Protein AF-0000000068855339 (afdb_homodimer)

pLDDT: mean 88.51, std 11.75, range [32.91, 98.56]

Solvent-accessible surface area (backbone atoms only — not comparable to full-atom values): 13284 Å² total; per-residue (Å²): 130,86,76,78,73,73,73,58,41,58,27,78,77,49,41,65,59,52,51,52,48,48,57,66,69,52,49,73,82,46,68,69,52,94,70,49,60,59,59,44,47,54,46,48,51,54,49,51,52,54,50,51,52,50,34,54,57,39,42,76,73,72,40,83,54,62,46,56,41,40,37,37,32,39,27,52,36,85,72,82,67,83,54,69,50,74,51,70,52,60,95,57,88,27,39,31,54,32,78,48,78,48,74,45,79,32,26,34,35,44,37,35,40,33,34,38,63,118,130,86,76,78,71,71,72,57,42,56,28,79,76,50,42,65,59,52,51,51,47,48,58,66,70,51,49,73,82,46,67,70,51,94,68,50,60,59,57,42,47,53,45,46,52,54,50,50,52,54,50,51,52,49,33,55,56,39,42,76,72,72,41,82,53,63,48,56,39,39,36,36,32,40,29,50,37,84,72,83,70,86,54,65,50,74,51,69,53,60,96,56,87,27,38,31,50,32,77,49,79,46,73,45,77,31,26,32,35,42,37,37,39,35,33,38,62,118

Foldseek 3Di:
DPCLPAAADDQVVCQVVLVVLLPVLQDLPDADDPVCVVSQVSSVVSSVVVLVVVQVVVVVVVHAHWDKDKDKDKDFDPPPDDDDDDDDDDPDPRKDKYWDWDDHNTMIMIMMMITHGD/DPCLPAAADDQVVCQVVLVVLLPVLQDLPDADDPVVVVSQVSSVVSSVVVLVVVQVVVVVVVHAHWDKDKDKDKDFDPPPDDDDDDDDDDPDPRKDKYWDWDDHNTMIMIMMMITHGD

Sequence (236 aa):
MDDDEGVAFEGETIKPLVERIVQKEIAPDYLWNAKSSDLQSVVIENILKELAAENENAAREGKRPFKFVVLCELQQNVGAGLANACTCHWDSSTDGHCVFKYETEHVQALVTVYGVQNMDDDEGVAFEGETIKPLVERIVQKEIAPDYLWNAKSSDLQSVVIENILKELAAENENAAREGKRPFKFVVLCELQQNVGAGLANACTCHWDSSTDGHCVFKYETEHVQALVTVYGVQN

Radius of gyration: 18.37 Å; Cα contacts (8 Å, |Δi|>4): 420; chains: 2; bounding box: 40×58×45 Å

InterPro domains:
  IPR005334 Dynein light chain Tctex-1-like [PF03645] (14-114)
  IPR005334 Dynein light chain Tctex-1-like [PTHR21255] (8-116)
  IPR038586 Tctex-1-like superfamily [G3DSA:3.30.1140.40] (11-117)

Structure (mmCIF, N/CA/C/O backbone):
data_AF-0000000068855339-model_v1
#
loop_
_entity.id
_entity.type
_entity.pdbx_description
1 polymer 'Dynein light chain'
#
loop_
_atom_site.group_PDB
_atom_site.id
_atom_site.type_symbol
_atom_site.label_atom_id
_atom_site.label_alt_id
_atom_site.label_comp_id
_atom_site.label_asym_id
_atom_site.label_entity_id
_atom_site.label_seq_id
_atom_site.pdbx_PDB_ins_code
_atom_site.Cartn_x
_atom_site.Cartn_y
_atom_site.Cartn_z
_atom_site.occupancy
_atom_site.B_iso_or_equiv
_atom_site.auth_seq_id
_atom_site.auth_comp_id
_atom_site.auth_asym_id
_atom_site.auth_atom_id
_atom_site.pdbx_PDB_model_num
ATOM 1 N N . MET A 1 1 ? -3.344 25.844 26.656 1 32.91 1 MET A N 1
ATOM 2 C CA . MET A 1 1 ? -2.609 25.078 25.656 1 32.91 1 MET A CA 1
ATOM 3 C C . MET A 1 1 ? -3.514 24.047 25 1 32.91 1 MET A C 1
ATOM 5 O O . MET A 1 1 ? -3.891 23.047 25.625 1 32.91 1 MET A O 1
ATOM 9 N N . ASP A 1 2 ? -4.699 24.312 24.484 1 41.09 2 ASP A N 1
ATOM 10 C CA . ASP A 1 2 ? -5.898 23.594 24.078 1 41.09 2 ASP A CA 1
ATOM 11 C C . ASP A 1 2 ? -5.543 22.375 23.219 1 41.09 2 ASP A C 1
ATOM 13 O O . ASP A 1 2 ? -5.016 22.531 22.109 1 41.09 2 ASP A O 1
ATOM 17 N N . ASP A 1 3 ? -4.879 21.312 23.688 1 45.66 3 ASP A N 1
ATOM 18 C CA . ASP A 1 3 ? -4.301 20.062 23.219 1 45.66 3 ASP A CA 1
ATOM 19 C C . ASP A 1 3 ? -5.223 19.375 22.203 1 45.66 3 ASP A C 1
ATOM 21 O O . ASP A 1 3 ? -6.191 18.719 22.594 1 45.66 3 ASP A O 1
ATOM 25 N N . ASP A 1 4 ? -5.762 19.953 21.203 1 52.34 4 ASP A N 1
ATOM 26 C CA . ASP A 1 4 ? -6.617 19.438 20.141 1 52.34 4 ASP A CA 1
ATOM 27 C C . ASP A 1 4 ? -6.152 18.047 19.672 1 52.34 4 ASP A C 1
ATOM 29 O O . ASP A 1 4 ? -5.238 17.938 18.859 1 52.34 4 ASP A O 1
ATOM 33 N N . GLU A 1 5 ? -6.121 17.078 20.516 1 59.94 5 GLU A N 1
ATOM 34 C CA . GLU A 1 5 ? -5.734 15.68 20.312 1 59.94 5 GLU A CA 1
ATOM 35 C C . GLU A 1 5 ? -6.414 15.102 19.078 1 59.94 5 GLU A C 1
ATOM 37 O O . GLU A 1 5 ? -7.637 15.188 18.938 1 59.94 5 GLU A O 1
ATOM 42 N N . GLY A 1 6 ? -5.848 15.117 17.828 1 73.44 6 GLY A N 1
ATOM 43 C CA . GLY A 1 6 ? -6.422 14.547 16.625 1 73.44 6 GLY A CA 1
ATOM 44 C C . GLY A 1 6 ? -7.113 13.219 16.859 1 73.44 6 GLY A C 1
ATOM 45 O O . GLY A 1 6 ? -6.863 12.555 17.875 1 73.44 6 GLY A O 1
ATOM 46 N N . VAL A 1 7 ? -8.336 13.023 16.266 1 85 7 VAL A N 1
ATOM 47 C CA . VAL A 1 7 ? -9.07 11.758 16.297 1 85 7 VAL A CA 1
ATOM 48 C C . VAL A 1 7 ? -8.344 10.719 15.453 1 85 7 VAL A C 1
ATOM 50 O O . VAL A 1 7 ? -7.859 11.023 14.367 1 85 7 VAL A O 1
ATOM 53 N N . ALA A 1 8 ? -8.273 9.57 16.062 1 89.88 8 ALA A N 1
ATOM 54 C CA . ALA A 1 8 ? -7.598 8.477 15.367 1 89.88 8 ALA A CA 1
ATOM 55 C C . ALA A 1 8 ? -8.406 8.016 14.164 1 89.88 8 ALA A C 1
ATOM 57 O O . ALA A 1 8 ? -9.633 7.914 14.227 1 89.88 8 ALA A O 1
ATOM 58 N N . PHE A 1 9 ? -7.77 7.797 13.07 1 93.12 9 PHE A N 1
ATOM 59 C CA . PHE A 1 9 ? -8.398 7.156 11.914 1 93.12 9 PHE A CA 1
ATOM 60 C C . PHE A 1 9 ? -8.711 5.695 12.219 1 93.12 9 PHE A C 1
ATOM 62 O O . PHE A 1 9 ? -7.812 4.91 12.531 1 93.12 9 PHE A O 1
ATOM 69 N N . GLU A 1 10 ? -9.992 5.289 12.133 1 92.75 10 GLU A N 1
ATOM 70 C CA . GLU A 1 10 ? -10.43 3.918 12.383 1 92.75 10 GLU A CA 1
ATOM 71 C C . GLU A 1 10 ? -10.75 3.197 11.078 1 92.75 10 GLU A C 1
ATOM 73 O O . GLU A 1 10 ? -11.844 3.357 10.523 1 92.75 10 GLU A O 1
ATOM 78 N N . GLY A 1 11 ? -9.852 2.309 10.711 1 93.69 11 GLY A N 1
ATOM 79 C CA . GLY A 1 11 ? -9.992 1.581 9.461 1 93.69 11 GLY A CA 1
ATOM 80 C C . GLY A 1 11 ? -11.273 0.773 9.383 1 93.69 11 GLY A C 1
ATOM 81 O O . GLY A 1 11 ? -11.883 0.664 8.32 1 93.69 11 GLY A O 1
ATOM 82 N N . GLU A 1 12 ? -11.68 0.263 10.492 1 94.38 12 GLU A N 1
ATOM 83 C CA . GLU A 1 12 ? -12.875 -0.574 10.539 1 94.38 12 GLU A CA 1
ATOM 84 C C . GLU A 1 12 ? -14.117 0.219 10.148 1 94.38 12 GLU A C 1
ATOM 86 O O . GLU A 1 12 ? -15.078 -0.345 9.617 1 94.38 12 GLU A O 1
ATOM 91 N N . THR A 1 13 ? -14.086 1.521 10.328 1 94.38 13 THR A N 1
ATOM 92 C CA . THR A 1 13 ? -15.242 2.369 10.055 1 94.38 13 THR A CA 1
ATOM 93 C C . THR A 1 13 ? -15.438 2.551 8.555 1 94.38 13 THR A C 1
ATOM 95 O O . THR A 1 13 ? -16.562 2.709 8.086 1 94.38 13 THR A O 1
ATOM 98 N N . ILE A 1 14 ? -14.312 2.461 7.777 1 96.38 14 ILE A N 1
ATOM 99 C CA . ILE A 1 14 ? -14.477 2.734 6.352 1 96.38 14 ILE A CA 1
ATOM 100 C C . ILE A 1 14 ? -14.445 1.423 5.57 1 96.38 14 ILE A C 1
ATOM 102 O O . ILE A 1 14 ? -14.703 1.408 4.363 1 96.38 14 ILE A O 1
ATOM 106 N N . LYS A 1 15 ? -14.156 0.33 6.199 1 97.25 15 LYS A N 1
ATOM 107 C CA . LYS A 1 15 ? -13.992 -0.957 5.527 1 97.25 15 LYS A CA 1
ATOM 108 C C . LYS A 1 15 ? -15.25 -1.328 4.742 1 97.25 15 LYS A C 1
ATOM 110 O O . LYS A 1 15 ? -15.164 -1.744 3.586 1 97.25 15 LYS A O 1
ATOM 115 N N . PRO A 1 16 ? -16.484 -1.173 5.324 1 98.12 16 PRO A N 1
ATOM 116 C CA . PRO A 1 16 ? -17.672 -1.521 4.551 1 98.12 16 PRO A CA 1
ATOM 117 C C . PRO A 1 16 ? -17.797 -0.726 3.25 1 98.12 16 PRO A C 1
ATOM 119 O O . PRO A 1 16 ? -18.25 -1.256 2.238 1 98.12 16 PRO A O 1
ATOM 122 N N . LEU A 1 17 ? -17.391 0.494 3.303 1 98 17 LEU A N 1
ATOM 123 C CA . LEU A 1 17 ? -17.406 1.345 2.117 1 98 17 LEU A CA 1
ATOM 124 C C . LEU A 1 17 ? -16.438 0.809 1.059 1 98 17 LEU A C 1
ATOM 126 O O . LEU A 1 17 ? -16.797 0.735 -0.122 1 98 17 LEU A O 1
ATOM 130 N N . VAL A 1 18 ? -15.211 0.426 1.465 1 98.25 18 VAL A N 1
ATOM 131 C CA . VAL A 1 18 ? -14.195 -0.084 0.557 1 98.25 18 VAL A CA 1
ATOM 132 C C . VAL A 1 18 ? -14.664 -1.396 -0.067 1 98.25 18 VAL A C 1
ATOM 134 O O . VAL A 1 18 ? -14.586 -1.573 -1.285 1 98.25 18 VAL A O 1
ATOM 137 N N . GLU A 1 19 ? -15.266 -2.254 0.774 1 98.31 19 GLU A N 1
ATOM 138 C CA . GLU A 1 19 ? -15.781 -3.541 0.316 1 98.31 19 GLU A CA 1
ATOM 139 C C . GLU A 1 19 ? -16.859 -3.355 -0.746 1 98.31 19 GLU A C 1
ATOM 141 O O . GLU A 1 19 ? -16.828 -4.008 -1.791 1 98.31 19 GLU A O 1
ATOM 146 N N . ARG A 1 20 ? -17.75 -2.498 -0.42 1 98.56 20 ARG A N 1
ATOM 147 C CA . ARG A 1 20 ? -18.859 -2.244 -1.322 1 98.56 20 ARG A CA 1
ATOM 148 C C . ARG A 1 20 ? -18.375 -1.744 -2.676 1 98.56 20 ARG A C 1
ATOM 150 O O . ARG A 1 20 ? -18.797 -2.244 -3.721 1 98.56 20 ARG A O 1
ATOM 157 N N . ILE A 1 21 ? -17.484 -0.792 -2.695 1 98.56 21 ILE A N 1
ATOM 158 C CA . ILE A 1 21 ? -17.016 -0.188 -3.934 1 98.56 21 ILE A CA 1
ATOM 159 C C . ILE A 1 21 ? -16.219 -1.215 -4.734 1 98.56 21 ILE A C 1
ATOM 161 O O . ILE A 1 21 ? -16.391 -1.343 -5.949 1 98.56 21 ILE A O 1
ATOM 165 N N . VAL A 1 22 ? -15.289 -1.992 -4.109 1 98.12 22 VAL A N 1
ATOM 166 C CA . VAL A 1 22 ? -14.453 -2.975 -4.789 1 98.12 22 VAL A CA 1
ATOM 167 C C . VAL A 1 22 ? -15.328 -4.051 -5.426 1 98.12 22 VAL A C 1
ATOM 169 O O . VAL A 1 22 ? -15.156 -4.387 -6.598 1 98.12 22 VAL A O 1
ATOM 172 N N . GLN A 1 23 ? -16.328 -4.512 -4.668 1 98.12 23 GLN A N 1
ATOM 173 C CA . GLN A 1 23 ? -17.203 -5.578 -5.152 1 98.12 23 GLN A CA 1
ATOM 174 C C . GLN A 1 23 ? -18.125 -5.078 -6.258 1 98.12 23 GLN A C 1
ATOM 176 O O . GLN A 1 23 ? -18.484 -5.836 -7.16 1 98.12 23 GLN A O 1
ATOM 181 N N . LYS A 1 24 ? -18.484 -3.84 -6.164 1 98.31 24 LYS A N 1
ATOM 182 C CA . LYS A 1 24 ? -19.312 -3.238 -7.215 1 98.31 24 LYS A CA 1
ATOM 183 C C . LYS A 1 24 ? -18.516 -3.062 -8.5 1 98.31 24 LYS A C 1
ATOM 185 O O . LYS A 1 24 ? -19 -3.363 -9.594 1 98.31 24 LYS A O 1
ATOM 190 N N . GLU A 1 25 ? -17.234 -2.541 -8.406 1 97.38 25 GLU A N 1
ATOM 191 C CA . GLU A 1 25 ? -16.469 -2.131 -9.586 1 97.38 25 GLU A CA 1
ATOM 192 C C . GLU A 1 25 ? -15.781 -3.324 -10.234 1 97.38 25 GLU A C 1
ATOM 194 O O . GLU A 1 25 ? -15.555 -3.334 -11.445 1 97.38 25 GLU A O 1
ATOM 199 N N . ILE A 1 26 ? -15.398 -4.324 -9.422 1 96.5 26 ILE A N 1
ATOM 200 C CA . ILE A 1 26 ? -14.727 -5.5 -9.969 1 96.5 26 ILE A CA 1
ATOM 201 C C . ILE A 1 26 ? -15.727 -6.645 -10.117 1 96.5 26 ILE A C 1
ATOM 203 O O . ILE A 1 26 ? -15.953 -7.402 -9.164 1 96.5 26 ILE A O 1
ATOM 207 N N . ALA A 1 27 ? -16.203 -6.766 -11.289 1 95.62 27 ALA A N 1
ATOM 208 C CA . ALA A 1 27 ? -17.203 -7.789 -11.562 1 95.62 27 ALA A CA 1
ATOM 209 C C . ALA A 1 27 ? -16.641 -9.188 -11.344 1 95.62 27 ALA A C 1
ATOM 211 O O . ALA A 1 27 ? -15.469 -9.445 -11.641 1 95.62 27 ALA A O 1
ATOM 212 N N . PRO A 1 28 ? -17.453 -10.133 -10.883 1 95.19 28 PRO A N 1
ATOM 213 C CA . PRO A 1 28 ? -17 -11.508 -10.641 1 95.19 28 PRO A CA 1
ATOM 214 C C . PRO A 1 28 ? -16.391 -12.148 -11.883 1 95.19 28 PRO A C 1
ATOM 216 O O . PRO A 1 28 ? -15.523 -13.023 -11.766 1 95.19 28 PRO A O 1
ATOM 219 N N . ASP A 1 29 ? -16.812 -11.711 -13.039 1 94.94 29 ASP A N 1
ATOM 220 C CA . ASP A 1 29 ? -16.328 -12.336 -14.266 1 94.94 29 ASP A CA 1
ATOM 221 C C . ASP A 1 29 ? -15.242 -11.477 -14.922 1 94.94 29 ASP A C 1
ATOM 223 O O . ASP A 1 29 ? -14.852 -11.734 -16.062 1 94.94 29 ASP A O 1
ATOM 227 N N . TYR A 1 30 ? -14.727 -10.477 -14.195 1 94.06 30 TYR A N 1
ATOM 228 C CA . TYR A 1 30 ? -13.648 -9.648 -14.727 1 94.06 30 TYR A CA 1
ATOM 229 C C . TYR A 1 30 ? -12.398 -10.484 -14.984 1 94.06 30 TYR A C 1
ATOM 231 O O . TYR A 1 30 ? -11.938 -11.203 -14.094 1 94.06 30 TYR A O 1
ATOM 239 N N . LEU A 1 31 ? -11.859 -10.336 -16.266 1 90.12 31 LEU A N 1
ATOM 240 C CA . LEU A 1 31 ? -10.625 -11.023 -16.625 1 90.12 31 LEU A CA 1
ATOM 241 C C . LEU A 1 31 ? -9.438 -10.062 -16.625 1 90.12 31 LEU A C 1
ATOM 243 O O . LEU A 1 31 ? -9.531 -8.953 -17.141 1 90.12 31 LEU A O 1
ATOM 247 N N . TRP A 1 32 ? -8.414 -10.586 -15.969 1 86.38 32 TRP A N 1
ATOM 248 C CA . TRP A 1 32 ? -7.191 -9.789 -15.938 1 86.38 32 TRP A CA 1
ATOM 249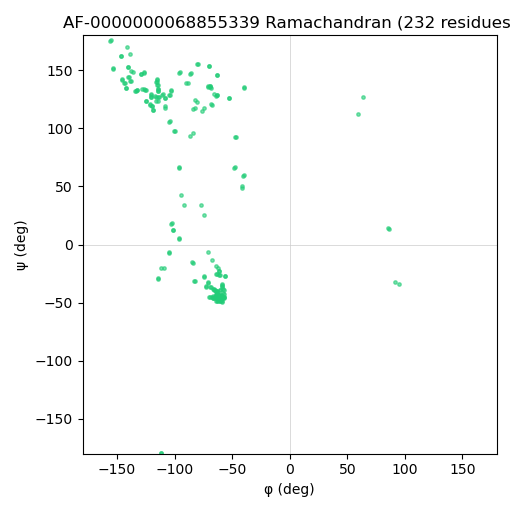 C C . TRP A 1 32 ? -6.77 -9.383 -17.344 1 86.38 32 TRP A C 1
ATOM 251 O O . TRP A 1 32 ? -6.746 -10.211 -18.25 1 86.38 32 TRP A O 1
ATOM 261 N N . ASN A 1 33 ? -6.602 -8.211 -17.5 1 84.12 33 ASN A N 1
ATOM 262 C CA . ASN A 1 33 ? -6.059 -7.727 -18.766 1 84.12 33 ASN A CA 1
ATOM 263 C C . ASN A 1 33 ? -5.043 -6.613 -18.547 1 84.12 33 ASN A C 1
ATOM 265 O O . ASN A 1 33 ? -4.895 -6.109 -17.438 1 84.12 33 ASN A O 1
ATOM 269 N N . ALA A 1 34 ? -4.273 -6.332 -19.562 1 71.88 34 ALA A N 1
ATOM 270 C CA . ALA A 1 34 ? -3.168 -5.387 -19.453 1 71.88 34 ALA A CA 1
ATOM 271 C C . ALA A 1 34 ? -3.672 -3.986 -19.109 1 71.88 34 ALA A C 1
ATOM 273 O O . ALA A 1 34 ? -2.902 -3.139 -18.656 1 71.88 34 ALA A O 1
ATOM 274 N N . LYS A 1 35 ? -4.945 -3.738 -19.375 1 73.31 35 LYS A N 1
ATOM 275 C CA . LYS A 1 35 ? -5.488 -2.404 -19.125 1 73.31 35 LYS A CA 1
ATOM 276 C C . LYS A 1 35 ? -6.137 -2.32 -17.75 1 73.31 35 LYS A C 1
ATOM 278 O O . LYS A 1 35 ? -7.23 -1.767 -17.594 1 73.31 35 LYS A O 1
ATOM 283 N N . SER A 1 36 ? -5.547 -2.875 -16.703 1 86.25 36 SER A N 1
ATOM 284 C CA . SER A 1 36 ? -6.051 -2.932 -15.336 1 86.25 36 SER A CA 1
ATOM 285 C C . SER A 1 36 ? -6.008 -1.558 -14.68 1 86.25 36 SER A C 1
ATOM 287 O O . SER A 1 36 ? -6.734 -1.305 -13.711 1 86.25 36 SER A O 1
ATOM 289 N N . SER A 1 37 ? -5.441 -0.689 -15.375 1 89.06 37 SER A N 1
ATOM 290 C CA . SER A 1 37 ? -5.254 0.641 -14.805 1 89.06 37 SER A CA 1
ATOM 291 C C . SER A 1 37 ? -6.57 1.405 -14.742 1 89.06 37 SER A C 1
ATOM 293 O O . SER A 1 37 ? -6.828 2.131 -13.773 1 89.06 37 SER A O 1
ATOM 295 N N . ASP A 1 38 ? -7.438 1.24 -15.703 1 91.56 38 ASP A N 1
ATOM 296 C CA . ASP A 1 38 ? -8.727 1.925 -15.695 1 91.56 38 ASP A CA 1
ATOM 297 C C . ASP A 1 38 ? -9.586 1.475 -14.508 1 91.56 38 ASP A C 1
ATOM 299 O O . ASP A 1 38 ? -10.164 2.303 -13.812 1 91.56 38 ASP A O 1
ATOM 303 N N . LEU A 1 39 ? -9.633 0.193 -14.406 1 94.69 39 LEU A N 1
ATOM 304 C CA . LEU A 1 39 ? -10.414 -0.371 -13.312 1 94.69 39 LEU A CA 1
ATOM 305 C C . LEU A 1 39 ? -9.867 0.083 -11.961 1 94.69 39 LEU A C 1
ATOM 307 O O . LEU A 1 39 ? -10.625 0.444 -11.062 1 94.69 39 LEU A O 1
ATOM 311 N N . GLN A 1 40 ? -8.555 0.058 -11.797 1 95.25 40 GLN A N 1
ATOM 312 C CA . GLN A 1 40 ? -7.938 0.546 -10.57 1 95.25 40 GLN A CA 1
ATOM 313 C C . GLN A 1 40 ? -8.312 2 -10.305 1 95.25 40 GLN A C 1
ATOM 315 O O . GLN A 1 40 ? -8.641 2.365 -9.172 1 95.25 40 GLN A O 1
ATOM 320 N N . SER A 1 41 ? -8.305 2.779 -11.398 1 94.44 41 SER A N 1
ATOM 321 C CA . SER A 1 41 ? -8.641 4.195 -11.281 1 94.44 41 SER A CA 1
ATOM 322 C C . SER A 1 41 ? -10.078 4.383 -10.82 1 94.44 41 SER A C 1
ATOM 324 O O . SER A 1 41 ? -10.359 5.215 -9.961 1 94.44 41 SER A O 1
ATOM 326 N N . VAL A 1 42 ? -10.961 3.645 -11.375 1 95.62 42 VAL A N 1
ATOM 327 C CA . VAL A 1 42 ? -12.367 3.74 -11.016 1 95.62 42 VAL A CA 1
ATOM 328 C C . VAL A 1 42 ? -12.555 3.373 -9.547 1 95.62 42 VAL A C 1
ATOM 330 O O . VAL A 1 42 ? -13.266 4.07 -8.812 1 95.62 42 VAL A O 1
ATOM 333 N N . VAL A 1 43 ? -11.883 2.328 -9.086 1 97.12 43 VAL A N 1
ATOM 334 C CA . VAL A 1 43 ? -11.961 1.885 -7.703 1 97.12 43 VAL A CA 1
ATOM 335 C C . VAL A 1 43 ? -11.43 2.98 -6.777 1 97.12 43 VAL A C 1
ATOM 337 O O . VAL A 1 43 ? -12.109 3.379 -5.824 1 97.12 43 VAL A O 1
ATOM 340 N N . ILE A 1 44 ? -10.32 3.49 -7.102 1 97.19 44 ILE A N 1
ATOM 341 C CA . ILE A 1 44 ? -9.648 4.484 -6.27 1 97.19 44 ILE A CA 1
ATOM 342 C C . ILE A 1 44 ? -10.477 5.766 -6.23 1 97.19 44 ILE A C 1
ATOM 344 O O . ILE A 1 44 ? -10.719 6.324 -5.156 1 97.19 44 ILE A O 1
ATOM 348 N N . GLU A 1 45 ? -10.953 6.234 -7.367 1 96.38 45 GLU A N 1
ATOM 349 C CA . GLU A 1 45 ? -11.719 7.477 -7.461 1 96.38 45 GLU A CA 1
ATOM 350 C C . GLU A 1 45 ? -13.008 7.391 -6.648 1 96.38 45 GLU A C 1
ATOM 352 O O . GLU A 1 45 ? -13.359 8.336 -5.938 1 96.38 45 GLU A O 1
ATOM 357 N N . ASN A 1 46 ? -13.695 6.34 -6.746 1 97.94 46 ASN A N 1
ATOM 358 C CA . ASN A 1 46 ? -14.945 6.176 -6.012 1 97.94 46 ASN A CA 1
ATOM 359 C C . ASN A 1 46 ? -14.703 6.105 -4.508 1 97.94 46 ASN A C 1
ATOM 361 O O . ASN A 1 46 ? -15.5 6.629 -3.723 1 97.94 46 ASN A O 1
ATOM 365 N N . ILE A 1 47 ? -13.617 5.441 -4.09 1 97.62 47 ILE A N 1
ATOM 366 C CA . ILE A 1 47 ? -13.281 5.391 -2.672 1 97.62 47 ILE A CA 1
ATOM 367 C C . ILE A 1 47 ? -12.93 6.789 -2.176 1 97.62 47 ILE A C 1
ATOM 369 O O . ILE A 1 47 ? -13.422 7.234 -1.138 1 97.62 47 ILE A O 1
ATOM 373 N N . LEU A 1 48 ? -12.133 7.496 -2.941 1 96.25 48 LEU A N 1
ATOM 374 C CA . LEU A 1 48 ? -11.719 8.844 -2.555 1 96.25 48 LEU A CA 1
ATOM 375 C C . LEU A 1 48 ? -12.922 9.773 -2.471 1 96.25 48 LEU A C 1
ATOM 377 O O . LEU A 1 48 ? -12.992 10.625 -1.581 1 96.25 48 LEU A O 1
ATOM 381 N N . LYS A 1 49 ? -13.844 9.633 -3.424 1 96.94 49 LYS A N 1
ATOM 382 C CA . LYS A 1 49 ? -15.062 10.445 -3.424 1 96.94 49 LYS A CA 1
ATOM 383 C C . LYS A 1 49 ? -15.859 10.242 -2.137 1 96.94 49 LYS A C 1
ATOM 385 O O . LYS A 1 49 ? -16.281 11.211 -1.502 1 96.94 49 LYS A O 1
ATOM 390 N N . GLU A 1 50 ? -16.062 9.023 -1.771 1 97.25 50 GLU A N 1
ATOM 391 C CA . GLU A 1 50 ? -16.812 8.719 -0.556 1 97.25 50 GLU A CA 1
ATOM 392 C C . GLU A 1 50 ? -16.062 9.211 0.685 1 97.25 50 GLU A C 1
ATOM 394 O O . GLU A 1 50 ? -16.688 9.711 1.626 1 97.25 50 GLU A O 1
ATOM 399 N N . LEU A 1 51 ? -14.758 9.062 0.697 1 95.69 51 LEU A N 1
ATOM 400 C CA . LEU A 1 51 ? -13.961 9.5 1.84 1 95.69 51 LEU A CA 1
ATOM 401 C C . LEU A 1 51 ? -13.961 11.023 1.948 1 95.69 51 LEU A C 1
ATOM 403 O O . LEU A 1 51 ? -13.961 11.57 3.053 1 95.69 51 LEU A O 1
ATOM 407 N N . ALA A 1 52 ? -13.938 11.703 0.823 1 94.62 52 ALA A N 1
ATOM 408 C CA . ALA A 1 52 ? -14.062 13.156 0.818 1 94.62 52 ALA A CA 1
ATOM 409 C C . ALA A 1 52 ? -15.383 13.594 1.444 1 94.62 52 ALA A C 1
ATOM 411 O O . ALA A 1 52 ? -15.422 14.562 2.207 1 94.62 52 ALA A O 1
ATOM 412 N N . ALA A 1 53 ? -16.453 12.891 1.089 1 96.19 53 ALA A N 1
ATOM 413 C CA . ALA A 1 53 ? -17.75 13.164 1.678 1 96.19 53 ALA A CA 1
ATOM 414 C C . ALA A 1 53 ? -17.734 12.961 3.189 1 96.19 53 ALA A C 1
ATOM 416 O O . ALA A 1 53 ? -18.312 13.75 3.938 1 96.19 53 ALA A O 1
ATOM 417 N N . GLU A 1 54 ? -17.031 11.93 3.625 1 93.5 54 GLU A N 1
ATOM 418 C CA . GLU A 1 54 ? -16.875 11.688 5.055 1 93.5 54 GLU A CA 1
ATOM 419 C C . GLU A 1 54 ? -16.125 12.828 5.734 1 93.5 54 GLU A C 1
ATOM 421 O O . GLU A 1 54 ? -16.484 13.242 6.836 1 93.5 54 GLU A O 1
ATOM 426 N N . ASN A 1 55 ? -15.07 13.297 5.117 1 93.69 55 ASN A N 1
ATOM 427 C CA . ASN A 1 55 ? -14.328 14.453 5.625 1 93.69 55 ASN A CA 1
ATOM 428 C C . ASN A 1 55 ? -15.234 15.68 5.762 1 93.69 55 ASN A C 1
ATOM 430 O O . ASN A 1 55 ? -15.141 16.406 6.75 1 93.69 55 ASN A O 1
ATOM 434 N N . GLU A 1 56 ? -16.016 15.922 4.734 1 94.88 56 GLU A N 1
ATOM 435 C CA . GLU A 1 56 ? -16.922 17.062 4.75 1 94.88 56 GLU A CA 1
ATOM 436 C C . GLU A 1 56 ? -17.906 16.969 5.922 1 94.88 56 GLU A C 1
ATOM 438 O O . GLU A 1 56 ? -18.141 17.953 6.613 1 94.88 56 GLU A O 1
ATOM 443 N N . ASN A 1 57 ? -18.422 15.797 6.102 1 94.19 57 ASN A N 1
ATOM 444 C CA . ASN A 1 57 ? -19.344 15.57 7.215 1 94.19 57 ASN A CA 1
ATOM 445 C C . ASN A 1 57 ? -18.641 15.766 8.555 1 94.19 57 ASN A C 1
ATOM 447 O O . ASN A 1 57 ? -19.203 16.406 9.461 1 94.19 57 ASN A O 1
ATOM 451 N N . ALA A 1 58 ? -17.438 15.242 8.664 1 90.56 58 ALA A N 1
ATOM 452 C CA . ALA A 1 58 ? -16.672 15.383 9.891 1 90.56 58 ALA A CA 1
ATOM 453 C C . ALA A 1 58 ? -16.328 16.844 10.164 1 90.56 58 ALA A C 1
ATOM 455 O O . ALA A 1 58 ? -16.328 17.281 11.312 1 90.56 58 ALA A O 1
ATOM 456 N N . ALA A 1 59 ? -15.984 17.578 9.156 1 89.56 59 ALA A N 1
ATOM 457 C CA . ALA A 1 59 ? -15.664 19 9.273 1 89.56 59 ALA A CA 1
ATOM 458 C C . ALA A 1 59 ? -16.828 19.781 9.867 1 89.56 59 ALA A C 1
ATOM 460 O O . ALA A 1 59 ? -16.641 20.703 10.664 1 89.56 59 ALA A O 1
ATOM 461 N N . ARG A 1 60 ? -18.031 19.453 9.523 1 93.25 60 ARG A N 1
ATOM 462 C CA . ARG A 1 60 ? -19.25 20.094 10.031 1 93.25 60 ARG A CA 1
ATOM 463 C C . ARG A 1 60 ? -19.359 19.922 11.539 1 93.25 60 ARG A C 1
ATOM 465 O O . ARG A 1 60 ? -19.969 20.734 12.227 1 93.25 60 ARG A O 1
ATOM 472 N N . GLU A 1 61 ? -18.75 18.875 12.016 1 91.81 61 GLU A N 1
ATOM 473 C CA . GLU A 1 61 ? -18.766 18.562 13.445 1 91.81 61 GLU A CA 1
ATOM 474 C C . GLU A 1 61 ? -17.5 19.094 14.125 1 91.81 61 GLU A C 1
ATOM 476 O O . GLU A 1 61 ? -17.219 18.766 15.273 1 91.81 61 GLU A O 1
ATOM 481 N N . GLY A 1 62 ? -16.625 19.812 13.453 1 89.94 62 GLY A N 1
ATOM 482 C CA . GLY A 1 62 ? -15.438 20.453 13.992 1 89.94 62 GLY A CA 1
ATOM 483 C C . GLY A 1 62 ? -14.234 19.531 14.031 1 89.94 62 GLY A C 1
ATOM 484 O O . GLY A 1 62 ? -13.258 19.797 14.734 1 89.94 62 GLY A O 1
ATOM 485 N N . LYS A 1 63 ? -14.32 18.5 13.398 1 89.38 63 LYS A N 1
ATOM 486 C CA . LYS A 1 63 ? -13.211 17.547 13.406 1 89.38 63 LYS A CA 1
ATOM 487 C C . LYS A 1 63 ? -12.188 17.906 12.328 1 89.38 63 LYS A C 1
ATOM 489 O O . LYS A 1 63 ? -12.539 18.422 11.266 1 89.38 63 LYS A O 1
ATOM 494 N N . ARG A 1 64 ? -11 17.656 12.578 1 91 64 ARG A N 1
ATOM 495 C CA . ARG A 1 64 ? -9.945 17.859 11.586 1 91 64 ARG A CA 1
ATOM 496 C C . ARG A 1 64 ? -10.039 16.828 10.469 1 91 64 ARG A C 1
ATOM 498 O O . ARG A 1 64 ? -10.281 15.641 10.727 1 91 64 ARG A O 1
ATOM 505 N N . PRO A 1 65 ? -9.906 17.172 9.227 1 90.31 65 PRO A N 1
ATOM 506 C CA . PRO A 1 65 ? -9.945 16.219 8.109 1 90.31 65 PRO A CA 1
ATOM 507 C C . PRO A 1 65 ? -8.719 15.32 8.062 1 90.31 65 PRO A C 1
ATOM 509 O O . PRO A 1 65 ? -7.668 15.672 8.609 1 90.31 65 PRO A O 1
ATOM 512 N N . PHE A 1 66 ? -8.922 14.195 7.496 1 91.62 66 PHE A N 1
ATOM 513 C CA . PHE A 1 66 ? -7.805 13.32 7.152 1 91.62 66 PHE A CA 1
ATOM 514 C C . PHE A 1 66 ? -7.383 13.523 5.703 1 91.62 66 PHE A C 1
ATOM 516 O O . PHE A 1 66 ? -8.219 13.812 4.84 1 91.62 66 PHE A O 1
ATOM 523 N N . LYS A 1 67 ? -6.117 13.328 5.562 1 90.12 67 LYS A N 1
ATOM 524 C CA . LYS A 1 67 ? -5.59 13.07 4.227 1 90.12 67 LYS A CA 1
ATOM 525 C C . LYS A 1 67 ? -5.59 11.57 3.922 1 90.12 67 LYS A C 1
ATOM 527 O O . LYS A 1 67 ? -5.246 10.758 4.781 1 90.12 67 LYS A O 1
ATOM 532 N N . PHE A 1 68 ? -5.973 11.258 2.648 1 93.38 68 PHE A N 1
ATOM 533 C CA . PHE A 1 68 ? -6.113 9.844 2.334 1 93.38 68 PHE A CA 1
ATOM 534 C C . PHE A 1 68 ? -5.105 9.422 1.272 1 93.38 68 PHE A C 1
ATOM 536 O O . PHE A 1 68 ? -4.855 10.156 0.316 1 93.38 68 PHE A O 1
ATOM 543 N N . VAL A 1 69 ? -4.543 8.273 1.445 1 92.5 69 VAL A N 1
ATOM 544 C CA . VAL A 1 69 ? -3.812 7.535 0.417 1 92.5 69 VAL A CA 1
ATOM 545 C C . VAL A 1 69 ? -4.535 6.227 0.109 1 92.5 69 VAL A C 1
ATOM 547 O O . VAL A 1 69 ? -4.867 5.465 1.021 1 92.5 69 VAL A O 1
ATOM 550 N N . VAL A 1 70 ? -4.812 5.996 -1.15 1 94.81 70 VAL A N 1
ATOM 551 C CA . VAL A 1 70 ? -5.461 4.754 -1.555 1 94.81 70 VAL A CA 1
ATOM 552 C C . VAL A 1 70 ? -4.574 4.008 -2.551 1 94.81 70 VAL A C 1
ATOM 554 O O . VAL A 1 70 ? -4.172 4.57 -3.572 1 94.81 70 VAL A O 1
ATOM 557 N N . LEU A 1 71 ? -4.188 2.809 -2.197 1 93.69 71 LEU A N 1
ATOM 558 C CA . LEU A 1 71 ? -3.453 1.901 -3.07 1 93.69 71 LEU A CA 1
ATOM 559 C C . LEU A 1 71 ? -4.34 0.749 -3.527 1 93.69 71 LEU A C 1
ATOM 561 O O . LEU A 1 71 ? -5.012 0.114 -2.709 1 93.69 71 LEU A O 1
ATOM 565 N N . CYS A 1 72 ? -4.422 0.557 -4.789 1 94.88 72 CYS A N 1
ATOM 566 C CA . CYS A 1 72 ? -5.129 -0.585 -5.355 1 94.88 72 CYS A CA 1
ATOM 567 C C . CYS A 1 72 ? -4.191 -1.455 -6.184 1 94.88 72 CYS A C 1
ATOM 569 O O . CYS A 1 72 ? -3.594 -0.981 -7.152 1 94.88 72 CYS A O 1
ATOM 571 N N . GLU A 1 73 ? -4.035 -2.627 -5.824 1 91.88 73 GLU A N 1
ATOM 572 C CA . GLU A 1 73 ? -3.273 -3.627 -6.566 1 91.88 73 GLU A CA 1
ATOM 573 C C . GLU A 1 73 ? -4.191 -4.699 -7.148 1 91.88 73 GLU A C 1
ATOM 575 O O . GLU A 1 73 ? -5.027 -5.258 -6.438 1 91.88 73 GLU A O 1
ATOM 580 N N . LEU A 1 74 ? -4.035 -4.922 -8.367 1 92.56 74 LEU A N 1
ATOM 581 C CA . LEU A 1 74 ? -4.727 -6.004 -9.055 1 92.56 74 LEU A CA 1
ATOM 582 C C . LEU A 1 74 ? -3.734 -7.051 -9.555 1 92.56 74 LEU A C 1
ATOM 584 O O . LEU A 1 74 ? -2.656 -6.707 -10.047 1 92.56 74 LEU A O 1
ATOM 588 N N . GLN A 1 75 ? -4.168 -8.234 -9.445 1 88 75 GLN A N 1
ATOM 589 C CA . GLN A 1 75 ? -3.312 -9.328 -9.883 1 88 75 GLN A CA 1
ATOM 590 C C . GLN A 1 75 ? -4.137 -10.461 -10.484 1 88 75 GLN A C 1
ATOM 592 O O . GLN A 1 75 ? -5.23 -10.766 -10.008 1 88 75 GLN A O 1
ATOM 597 N N . GLN A 1 76 ? -3.562 -10.992 -11.5 1 88.31 76 GLN A N 1
ATOM 598 C CA . GLN A 1 76 ? -4.195 -12.18 -12.07 1 88.31 76 GLN A CA 1
ATOM 599 C C . GLN A 1 76 ? -4.203 -13.336 -11.078 1 88.31 76 GLN A C 1
ATOM 601 O O . GLN A 1 76 ? -3.209 -13.578 -10.391 1 88.31 76 GLN A O 1
ATOM 606 N N . ASN A 1 77 ? -5.395 -13.922 -10.859 1 86.81 77 ASN A N 1
ATOM 607 C CA . ASN A 1 77 ? -5.512 -15.141 -10.062 1 86.81 77 ASN A CA 1
ATOM 608 C C . ASN A 1 77 ? -5.195 -16.375 -10.891 1 86.81 77 ASN A C 1
ATOM 610 O O . ASN A 1 77 ? -5.934 -16.719 -11.82 1 86.81 77 ASN A O 1
ATOM 614 N N . VAL A 1 78 ? -4.191 -17.094 -10.539 1 80.69 78 VAL A N 1
ATOM 615 C CA . VAL A 1 78 ? -3.77 -18.234 -11.344 1 80.69 78 VAL A CA 1
ATOM 616 C C . VAL A 1 78 ? -4.238 -19.531 -10.688 1 80.69 78 VAL A C 1
ATOM 618 O O . VAL A 1 78 ? -3.969 -20.625 -11.188 1 80.69 78 VAL A O 1
ATOM 621 N N . GLY A 1 79 ? -5.168 -19.547 -9.781 1 72.38 79 GLY A N 1
ATOM 622 C CA . GLY A 1 79 ? -5.902 -20.703 -9.297 1 72.38 79 GLY A CA 1
ATOM 623 C C . GLY A 1 79 ? -5.258 -21.359 -8.086 1 72.38 79 GLY A C 1
ATOM 624 O O . GLY A 1 79 ? -5.852 -22.234 -7.453 1 72.38 79 GLY A O 1
ATOM 625 N N . ALA A 1 80 ? -3.99 -21.391 -7.875 1 65.5 80 ALA A N 1
ATOM 626 C CA . ALA A 1 80 ? -3.426 -22.234 -6.824 1 65.5 80 ALA A CA 1
ATOM 627 C C . ALA A 1 80 ? -3.641 -21.609 -5.449 1 65.5 80 ALA A C 1
ATOM 629 O O . ALA A 1 80 ? -3.123 -22.109 -4.445 1 65.5 80 ALA A O 1
ATOM 630 N N . GLY A 1 81 ? -4.625 -20.922 -5.086 1 64.38 81 GLY A N 1
ATOM 631 C CA . GLY A 1 81 ? -4.848 -20.312 -3.785 1 64.38 81 GLY A CA 1
ATOM 632 C C . GLY A 1 81 ? -3.766 -19.328 -3.4 1 64.38 81 GLY A C 1
ATOM 633 O O . GLY A 1 81 ? -2.578 -19.594 -3.588 1 64.38 81 GLY A O 1
ATOM 634 N N . LEU A 1 82 ? -4.086 -18.203 -3.346 1 68.5 82 LEU A N 1
ATOM 635 C CA . LEU A 1 82 ? -3.123 -17.141 -3.092 1 68.5 82 LEU A CA 1
ATOM 636 C C . LEU A 1 82 ? -2.875 -16.984 -1.596 1 68.5 82 LEU A C 1
ATOM 638 O O . LEU A 1 82 ? -3.791 -16.641 -0.843 1 68.5 82 LEU A O 1
ATOM 642 N N . ALA A 1 83 ? -1.786 -17.641 -1.116 1 80.31 83 ALA A N 1
ATOM 643 C CA . ALA A 1 83 ? -1.346 -17.312 0.236 1 80.31 83 ALA A CA 1
ATOM 644 C C . ALA A 1 83 ? -0.646 -15.953 0.265 1 80.31 83 ALA A C 1
ATOM 646 O O . ALA A 1 83 ? 0.283 -15.711 -0.508 1 80.31 83 ALA A O 1
ATOM 647 N N . ASN A 1 84 ? -1.207 -15.031 0.986 1 85 84 ASN A N 1
ATOM 648 C CA . ASN A 1 84 ? -0.597 -13.703 1.076 1 85 84 ASN A CA 1
ATOM 649 C C . ASN A 1 84 ? -0.605 -13.18 2.51 1 85 84 ASN A C 1
ATOM 651 O O . ASN A 1 84 ? -1.419 -13.617 3.328 1 85 84 ASN A O 1
ATOM 655 N N . ALA A 1 85 ? 0.281 -12.484 2.818 1 85.38 85 ALA A N 1
ATOM 656 C CA . ALA A 1 85 ? 0.368 -11.688 4.043 1 85.38 85 ALA A CA 1
ATOM 657 C C . ALA A 1 85 ? 0.661 -10.227 3.729 1 85.38 85 ALA A C 1
ATOM 659 O O . ALA A 1 85 ? 1.281 -9.914 2.709 1 85.38 85 ALA A O 1
ATOM 660 N N . CYS A 1 86 ? 0.161 -9.242 4.555 1 85.44 86 CYS A N 1
ATOM 661 C CA . CYS A 1 86 ? 0.384 -7.812 4.406 1 85.44 86 CYS A CA 1
ATOM 662 C C . CYS A 1 86 ? 0.549 -7.141 5.766 1 85.44 86 CYS A C 1
ATOM 664 O O . CYS A 1 86 ? -0.159 -7.473 6.715 1 85.44 86 CYS A O 1
ATOM 666 N N . THR A 1 87 ? 1.426 -6.371 5.898 1 82.94 87 THR A N 1
ATOM 667 C CA . THR A 1 87 ? 1.613 -5.578 7.109 1 82.94 87 THR A CA 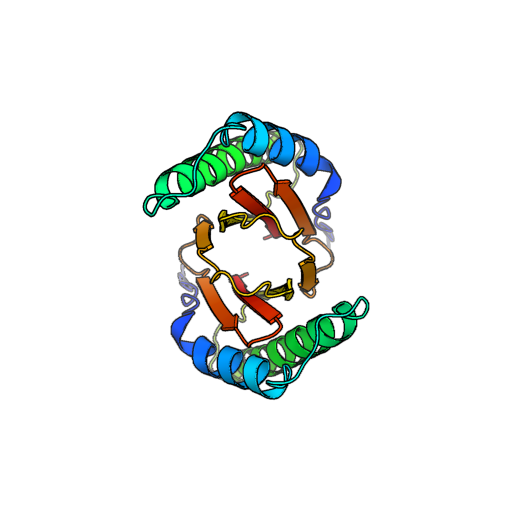1
ATOM 668 C C . THR A 1 87 ? 2.039 -4.152 6.762 1 82.94 87 THR A C 1
ATOM 670 O O . THR A 1 87 ? 2.643 -3.918 5.715 1 82.94 87 THR A O 1
ATOM 673 N N . CYS A 1 88 ? 1.603 -3.24 7.496 1 82.12 88 CYS A N 1
ATOM 674 C CA . CYS A 1 88 ? 1.897 -1.82 7.34 1 82.12 88 CYS A CA 1
ATOM 675 C C . CYS A 1 88 ? 2.373 -1.212 8.656 1 82.12 88 CYS A C 1
ATOM 677 O O . CYS A 1 88 ? 1.938 -1.629 9.727 1 82.12 88 CYS A O 1
ATOM 679 N N . HIS A 1 89 ? 3.242 -0.272 8.562 1 81.31 89 HIS A N 1
ATOM 680 C CA . HIS A 1 89 ? 3.713 0.386 9.773 1 81.31 89 HIS A CA 1
ATOM 681 C C . HIS A 1 89 ? 3.961 1.872 9.531 1 81.31 89 HIS A 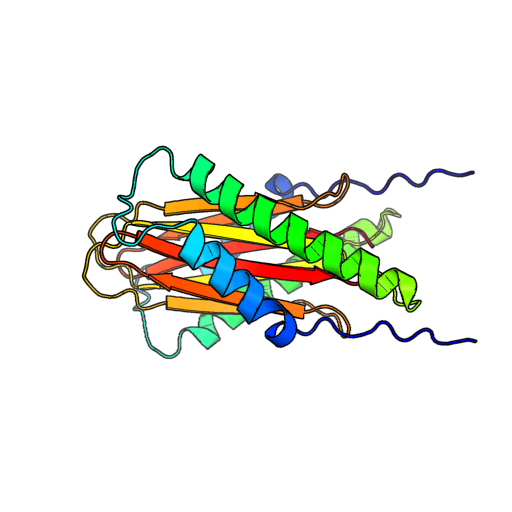C 1
ATOM 683 O O . HIS A 1 89 ? 4.344 2.271 8.43 1 81.31 89 HIS A O 1
ATOM 689 N N . TRP A 1 90 ? 3.59 2.701 10.469 1 76.5 90 TRP A N 1
ATOM 690 C CA . TRP A 1 90 ? 3.898 4.121 10.602 1 76.5 90 TRP A CA 1
ATOM 691 C C . TRP A 1 90 ? 3.857 4.555 12.062 1 76.5 90 TRP A C 1
ATOM 693 O O . TRP A 1 90 ? 3.32 3.842 12.914 1 76.5 90 TRP A O 1
ATOM 703 N N . ASP A 1 91 ? 4.578 5.527 12.438 1 69.38 91 ASP A N 1
ATOM 704 C CA . ASP A 1 91 ? 4.684 5.957 13.828 1 69.38 91 ASP A CA 1
ATOM 705 C C . ASP A 1 91 ? 3.73 7.113 14.125 1 69.38 91 ASP A C 1
ATOM 707 O O . ASP A 1 91 ? 4.152 8.266 14.211 1 69.38 91 ASP A O 1
ATOM 711 N N . SER A 1 92 ? 2.41 6.824 14.078 1 78.5 92 SER A N 1
ATOM 712 C CA . SER A 1 92 ? 1.457 7.883 14.398 1 78.5 92 SER A CA 1
ATOM 713 C C . SER A 1 92 ? 0.323 7.363 15.273 1 78.5 92 SER A C 1
ATOM 715 O O . SER A 1 92 ? -0.148 6.238 15.086 1 78.5 92 SER A O 1
ATOM 717 N N . SER A 1 93 ? -0.097 8.18 16.234 1 81.81 93 SER A N 1
ATOM 718 C CA . SER A 1 93 ? -1.218 7.836 17.109 1 81.81 93 SER A CA 1
ATOM 719 C C . SER A 1 93 ? -2.551 8.18 16.453 1 81.81 93 SER A C 1
ATOM 721 O O . SER A 1 93 ? -3.604 7.711 16.891 1 81.81 93 SER A O 1
ATOM 723 N N . THR A 1 94 ? -2.564 8.969 15.43 1 87.69 94 THR A N 1
ATOM 724 C CA . THR A 1 94 ? -3.824 9.414 14.844 1 87.69 94 THR A CA 1
ATOM 725 C C . THR A 1 94 ? -4.023 8.805 13.461 1 87.69 94 THR A C 1
ATOM 727 O O . THR A 1 94 ? -5.145 8.773 12.945 1 87.69 94 THR A O 1
ATOM 730 N N . ASP A 1 95 ? -2.971 8.367 12.867 1 90.31 95 ASP A N 1
ATOM 731 C CA . ASP A 1 95 ? -3.074 7.773 11.539 1 90.31 95 ASP A CA 1
ATOM 732 C C . ASP A 1 95 ? -3.553 6.324 11.617 1 90.31 95 ASP A C 1
ATOM 734 O O . ASP A 1 95 ? -3.418 5.676 12.656 1 90.31 95 ASP A O 1
ATOM 738 N N . GLY A 1 96 ? -4.16 5.832 10.57 1 91.75 96 GLY A N 1
ATOM 739 C CA . GLY A 1 96 ? -4.645 4.461 10.492 1 91.75 96 GLY A CA 1
ATOM 740 C C . GLY A 1 96 ? -4.762 3.945 9.07 1 91.75 96 GLY A C 1
ATOM 741 O O . GLY A 1 96 ? -4.414 4.648 8.117 1 91.75 96 GLY A O 1
ATOM 742 N N . HIS A 1 97 ? -5.121 2.67 9.047 1 92.38 97 HIS A N 1
ATOM 743 C CA . HIS A 1 97 ? -5.258 2.094 7.719 1 92.38 97 HIS A CA 1
ATOM 744 C C . HIS A 1 97 ? -6.359 1.039 7.684 1 92.38 97 HIS A C 1
ATOM 746 O O . HIS A 1 97 ? -6.832 0.595 8.734 1 92.38 97 HIS A O 1
ATOM 752 N N . CYS A 1 98 ? -6.746 0.782 6.516 1 94.62 98 CYS A N 1
ATOM 753 C CA . CYS A 1 98 ? -7.66 -0.306 6.176 1 94.62 98 CYS A CA 1
ATOM 754 C C . CYS A 1 98 ? -7.137 -1.104 4.988 1 94.62 98 CYS A C 1
ATOM 756 O O . CYS A 1 98 ? -6.668 -0.526 4.008 1 94.62 98 CYS A O 1
ATOM 758 N N . VAL A 1 99 ? -7.156 -2.449 5.117 1 92.44 99 VAL A N 1
ATOM 759 C CA . VAL A 1 99 ? -6.789 -3.326 4.008 1 92.44 99 VAL A CA 1
ATOM 760 C C . VAL A 1 99 ? -7.961 -4.242 3.662 1 92.44 99 VAL A C 1
ATOM 762 O O . VAL A 1 99 ? -8.57 -4.844 4.551 1 92.44 99 VAL A O 1
ATOM 765 N N . PHE A 1 100 ? -8.328 -4.238 2.436 1 95.88 100 PHE A N 1
ATOM 766 C CA . PHE A 1 100 ? -9.375 -5.133 1.951 1 95.88 100 PHE A CA 1
ATOM 767 C C . PHE A 1 100 ? -8.867 -5.973 0.783 1 95.88 100 PHE A C 1
ATOM 769 O O . PHE A 1 100 ? -8.359 -5.434 -0.201 1 95.88 100 PHE A O 1
ATOM 776 N N . LYS A 1 101 ? -8.969 -7.27 0.948 1 93.19 101 LYS A N 1
ATOM 777 C CA . LYS A 1 101 ? -8.617 -8.234 -0.09 1 93.19 101 LYS A CA 1
ATOM 778 C C . LYS A 1 101 ? -9.867 -8.828 -0.733 1 93.19 101 LYS A C 1
ATOM 780 O O . LYS A 1 101 ? -10.797 -9.242 -0.035 1 93.19 101 LYS A O 1
ATOM 785 N N . TYR A 1 102 ? -9.867 -8.766 -2.002 1 94.75 102 TYR A N 1
ATOM 786 C CA . TYR A 1 102 ? -10.961 -9.305 -2.799 1 94.75 102 TYR A CA 1
ATOM 787 C C . TYR A 1 102 ? -10.438 -10.266 -3.861 1 94.75 102 TYR A C 1
ATOM 789 O O . TYR A 1 102 ? -9.422 -10 -4.504 1 94.75 102 TYR A O 1
ATOM 797 N N . GLU A 1 103 ? -11.094 -11.406 -3.971 1 92.38 103 GLU A N 1
ATOM 798 C CA . GLU A 1 103 ? -10.648 -12.398 -4.945 1 92.38 103 GLU A CA 1
ATOM 799 C C . GLU A 1 103 ? -11.828 -12.953 -5.742 1 92.38 103 GLU A C 1
ATOM 801 O O . GLU A 1 103 ? -12.891 -13.227 -5.18 1 92.38 103 GLU A O 1
ATOM 806 N N . THR A 1 104 ? -11.672 -13 -7.012 1 92.19 104 THR A N 1
ATOM 807 C CA . THR A 1 104 ? -12.539 -13.773 -7.895 1 92.19 104 THR A CA 1
ATOM 808 C C . THR A 1 104 ? -11.781 -14.953 -8.5 1 92.19 104 THR A C 1
ATOM 810 O O . THR A 1 104 ? -10.617 -15.18 -8.172 1 92.19 104 THR A O 1
ATOM 813 N N . GLU A 1 105 ? -12.461 -15.703 -9.312 1 90.19 105 GLU A N 1
ATOM 814 C CA . GLU A 1 105 ? -11.781 -16.797 -10 1 90.19 105 GLU A CA 1
ATOM 815 C C . GLU A 1 105 ? -10.656 -16.281 -10.891 1 90.19 105 GLU A C 1
ATOM 817 O O . GLU A 1 105 ? -9.695 -17 -11.172 1 90.19 105 GLU A O 1
ATOM 822 N N . HIS A 1 106 ? -10.672 -15.094 -11.297 1 90.38 106 HIS A N 1
ATOM 823 C CA . HIS A 1 106 ? -9.812 -14.609 -12.367 1 90.38 106 HIS A CA 1
ATOM 824 C C . HIS A 1 106 ? -8.812 -13.586 -11.844 1 90.38 106 HIS A C 1
ATOM 826 O O . HIS A 1 106 ? -7.715 -13.445 -12.398 1 90.38 106 HIS A O 1
ATOM 832 N N . VAL A 1 107 ? -9.211 -12.836 -10.758 1 91.5 107 VAL A N 1
ATOM 833 C CA . VAL A 1 107 ? -8.336 -11.75 -10.328 1 91.5 107 VAL A CA 1
ATOM 834 C C . VAL A 1 107 ? -8.297 -11.688 -8.805 1 91.5 107 VAL A C 1
ATOM 836 O O . VAL A 1 107 ? -9.219 -12.164 -8.133 1 91.5 107 VAL A O 1
ATOM 839 N N . GLN A 1 108 ? -7.16 -11.164 -8.352 1 90.88 108 GLN A N 1
ATOM 840 C CA . GLN A 1 108 ? -7.023 -10.75 -6.957 1 90.88 108 GLN A CA 1
ATOM 841 C C . GLN A 1 108 ? -6.832 -9.242 -6.848 1 90.88 108 GLN A C 1
ATOM 843 O O . GLN A 1 108 ? -6.141 -8.633 -7.664 1 90.88 108 GLN A O 1
ATOM 848 N N . ALA A 1 109 ? -7.512 -8.68 -5.902 1 93 109 ALA A N 1
ATOM 849 C CA . ALA A 1 109 ? -7.363 -7.254 -5.629 1 93 109 ALA A CA 1
ATOM 850 C C . ALA A 1 109 ? -6.992 -7.008 -4.172 1 93 109 ALA A C 1
ATOM 852 O O . ALA A 1 109 ? -7.551 -7.633 -3.268 1 93 109 ALA A O 1
ATOM 853 N N . LEU A 1 110 ? -6.047 -6.203 -3.93 1 93.56 110 LEU A N 1
ATOM 854 C CA . LEU A 1 110 ? -5.695 -5.684 -2.613 1 93.56 110 LEU A CA 1
ATOM 855 C C . LEU A 1 110 ? -5.828 -4.164 -2.578 1 93.56 110 LEU A C 1
ATOM 857 O O . LEU A 1 110 ? -5.117 -3.457 -3.297 1 93.56 110 LEU A O 1
ATOM 861 N N . VAL A 1 111 ? -6.719 -3.688 -1.796 1 96.06 111 VAL A N 1
ATOM 862 C CA . VAL A 1 111 ? -6.918 -2.25 -1.654 1 96.06 111 VAL A CA 1
ATOM 863 C C . VAL A 1 111 ? -6.543 -1.812 -0.24 1 96.06 111 VAL A C 1
ATOM 865 O O . VAL A 1 111 ? -7.023 -2.387 0.741 1 96.06 111 VAL A O 1
ATOM 868 N N . THR A 1 112 ? -5.695 -0.85 -0.115 1 94.69 112 THR A N 1
ATOM 869 C CA . THR A 1 112 ? -5.281 -0.28 1.162 1 94.69 112 THR A CA 1
ATOM 870 C C . THR A 1 112 ? -5.605 1.209 1.221 1 94.69 112 THR A C 1
ATOM 872 O O . THR A 1 112 ? -5.301 1.954 0.286 1 94.69 112 THR A O 1
ATOM 875 N N . VAL A 1 113 ? -6.234 1.588 2.225 1 95.62 113 VAL A N 1
ATOM 876 C CA . VAL A 1 113 ? -6.527 2.994 2.48 1 95.62 113 VAL A CA 1
ATOM 877 C C . VAL A 1 113 ? -5.781 3.457 3.729 1 95.62 113 VAL A C 1
ATOM 879 O O . VAL A 1 113 ? -5.816 2.791 4.766 1 95.62 113 VAL A O 1
ATOM 882 N N . TYR A 1 114 ? -5.141 4.586 3.561 1 93.12 114 TYR A N 1
ATOM 883 C CA . TYR A 1 114 ? -4.531 5.246 4.711 1 93.12 114 TYR A CA 1
ATOM 884 C C . TYR A 1 114 ? -5.207 6.582 5 1 93.12 114 TYR A C 1
ATOM 886 O O . TYR A 1 114 ? -5.48 7.355 4.078 1 93.12 114 TYR A O 1
ATOM 894 N N . GLY A 1 115 ? -5.508 6.812 6.223 1 92.94 115 GLY A N 1
ATOM 895 C CA . GLY A 1 115 ? -5.91 8.117 6.723 1 92.94 115 GLY A CA 1
ATOM 896 C C . GLY A 1 115 ? -4.852 8.781 7.582 1 92.94 115 GLY A C 1
ATOM 897 O O . GLY A 1 115 ? -4.469 8.242 8.625 1 92.94 115 GLY A O 1
ATOM 898 N N . VAL A 1 116 ? -4.359 9.883 7.191 1 88.12 116 VAL A N 1
ATOM 899 C CA . VAL A 1 116 ? -3.289 10.609 7.871 1 88.12 116 VAL A CA 1
ATOM 900 C C . VAL A 1 116 ? -3.816 11.938 8.398 1 88.12 116 VAL A C 1
ATOM 902 O O . VAL A 1 116 ? -4.438 12.703 7.656 1 88.12 116 VAL A O 1
ATOM 905 N N . GLN A 1 117 ? -3.65 12.125 9.711 1 82.31 117 GLN A N 1
ATOM 906 C CA . GLN A 1 117 ? -4.129 13.383 10.281 1 82.31 117 GLN A CA 1
ATOM 907 C C . GLN A 1 117 ? -3.133 14.508 10.039 1 82.31 117 GLN A C 1
ATOM 909 O O . GLN A 1 117 ? -1.933 14.344 10.258 1 82.31 117 GLN A O 1
ATOM 914 N N . ASN A 1 118 ? -3.439 15.594 9.422 1 67.19 118 ASN A N 1
ATOM 915 C CA . ASN A 1 118 ? -2.645 16.781 9.133 1 67.19 118 ASN A CA 1
ATOM 916 C C . ASN A 1 118 ? -2.291 17.547 10.406 1 67.19 118 ASN A C 1
ATOM 918 O O . ASN A 1 118 ? -3.094 17.609 11.336 1 67.19 118 ASN A O 1
ATOM 922 N N . MET B 1 1 ? 5.109 36.688 4.055 1 33.03 1 MET B N 1
ATOM 923 C CA . MET B 1 1 ? 4.27 35.5 3.977 1 33.03 1 MET B CA 1
ATOM 924 C C . MET B 1 1 ? 5.09 34.281 3.561 1 33.03 1 ME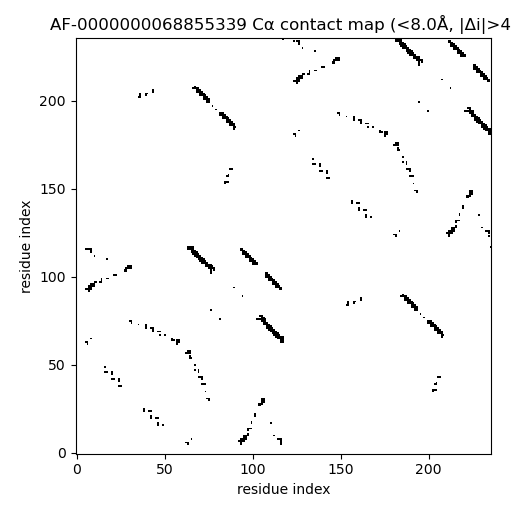T B C 1
ATOM 926 O O . MET B 1 1 ? 5.453 34.156 2.393 1 33.03 1 MET B O 1
ATOM 930 N N . ASP B 1 2 ? 6.254 33.969 4.086 1 40.84 2 ASP B N 1
ATOM 931 C CA . ASP B 1 2 ? 7.41 33.125 3.779 1 40.84 2 ASP B CA 1
ATOM 932 C C . ASP B 1 2 ? 6.977 31.719 3.379 1 40.84 2 ASP B C 1
ATOM 934 O O . ASP B 1 2 ? 6.434 30.969 4.199 1 40.84 2 ASP B O 1
ATOM 938 N N . ASP B 1 3 ? 6.277 31.469 2.264 1 45.53 3 ASP B N 1
ATOM 939 C CA . ASP B 1 3 ? 5.633 30.344 1.581 1 45.53 3 ASP B CA 1
ATOM 940 C C . ASP B 1 3 ? 6.5 29.094 1.644 1 45.53 3 ASP B C 1
ATOM 942 O O . ASP B 1 3 ? 7.441 28.938 0.862 1 45.53 3 ASP B O 1
ATOM 946 N N . ASP B 1 4 ? 7.023 28.609 2.709 1 52.5 4 ASP B N 1
ATOM 947 C CA . ASP B 1 4 ? 7.824 27.422 2.941 1 52.5 4 ASP B CA 1
ATOM 948 C C . ASP B 1 4 ? 7.297 26.234 2.127 1 52.5 4 ASP B C 1
ATOM 950 O O . ASP B 1 4 ? 6.352 25.562 2.541 1 52.5 4 ASP B O 1
ATOM 954 N N . GLU B 1 5 ? 7.246 26.328 0.845 1 60 5 GLU B N 1
ATOM 955 C CA . GLU B 1 5 ? 6.812 25.328 -0.128 1 60 5 GLU B CA 1
ATOM 956 C C . GLU B 1 5 ? 7.441 23.969 0.158 1 60 5 GLU B C 1
ATOM 958 O O . GLU B 1 5 ? 8.664 23.859 0.293 1 60 5 GLU B O 1
ATOM 963 N N . GLY B 1 6 ? 6.832 23.016 0.938 1 73.81 6 GLY B N 1
ATOM 964 C CA . GLY B 1 6 ? 7.355 21.688 1.215 1 73.81 6 GLY B CA 1
ATOM 965 C C . GLY B 1 6 ? 8 21.031 0.006 1 73.81 6 GLY B C 1
ATOM 966 O O . GLY B 1 6 ? 7.762 21.453 -1.13 1 73.81 6 GLY B O 1
ATOM 967 N N . VAL B 1 7 ? 9.203 20.406 0.184 1 85.38 7 VAL B N 1
ATOM 968 C CA . VAL B 1 7 ? 9.891 19.625 -0.848 1 85.38 7 VAL B CA 1
ATOM 969 C C . VAL B 1 7 ? 9.109 18.344 -1.139 1 85.38 7 VAL B C 1
ATOM 971 O O . VAL B 1 7 ? 8.609 17.688 -0.219 1 85.38 7 VAL B O 1
ATOM 974 N N . ALA B 1 8 ? 9 18.125 -2.424 1 90.19 8 ALA B N 1
ATOM 975 C CA . ALA B 1 8 ? 8.266 16.938 -2.844 1 90.19 8 ALA B CA 1
ATOM 976 C C . ALA B 1 8 ? 9.031 15.672 -2.488 1 90.19 8 ALA B C 1
ATOM 978 O O . ALA B 1 8 ? 10.25 15.617 -2.631 1 90.19 8 ALA B O 1
ATOM 979 N N . PHE B 1 9 ? 8.367 14.703 -1.976 1 93.25 9 PHE B N 1
ATOM 980 C CA . PHE B 1 9 ? 8.938 13.375 -1.789 1 93.25 9 PHE B CA 1
ATOM 981 C C . PHE B 1 9 ? 9.211 12.703 -3.133 1 93.25 9 PHE B C 1
ATOM 983 O O . PHE B 1 9 ? 8.289 12.508 -3.928 1 93.25 9 PHE B O 1
ATOM 990 N N . GLU B 1 10 ? 10.484 12.344 -3.428 1 92.94 10 GLU B N 1
ATOM 991 C CA . GLU B 1 10 ? 10.867 11.68 -4.672 1 92.94 10 GLU B CA 1
ATOM 992 C C . GLU B 1 10 ? 11.133 10.195 -4.445 1 92.94 10 GLU B C 1
ATOM 994 O O . GLU B 1 10 ? 12.211 9.812 -3.994 1 92.94 10 GLU B O 1
ATOM 999 N N . GLY B 1 11 ? 10.188 9.398 -4.902 1 93.94 11 GLY B N 1
ATOM 1000 C CA . GLY B 1 11 ? 10.273 7.957 -4.711 1 93.94 11 GLY B CA 1
ATOM 1001 C C . GLY B 1 11 ? 11.516 7.348 -5.328 1 93.94 11 GLY B C 1
ATOM 1002 O O . GLY B 1 11 ? 12.094 6.414 -4.77 1 93.94 11 GLY B O 1
ATOM 1003 N N . GLU B 1 12 ? 11.93 7.895 -6.414 1 94.56 12 GLU B N 1
ATOM 1004 C CA . GLU B 1 12 ? 13.094 7.371 -7.125 1 94.56 12 GLU B CA 1
ATOM 1005 C C . GLU B 1 12 ? 14.359 7.488 -6.285 1 94.56 12 GLU B C 1
ATOM 1007 O O . GLU B 1 12 ? 15.281 6.68 -6.422 1 94.56 12 GLU B O 1
ATOM 1012 N N . THR B 1 13 ? 14.391 8.438 -5.363 1 94.56 13 THR B N 1
ATOM 1013 C CA . THR B 1 13 ? 15.57 8.688 -4.551 1 94.56 13 THR B CA 1
ATOM 1014 C C . THR B 1 13 ? 15.742 7.609 -3.484 1 94.56 13 THR B C 1
ATOM 1016 O O . THR B 1 13 ? 16.859 7.285 -3.092 1 94.56 13 THR B O 1
ATOM 1019 N N . ILE B 1 14 ? 14.586 6.98 -3.064 1 96.56 14 ILE B N 1
ATOM 1020 C CA . ILE B 1 14 ? 14.727 6.016 -1.978 1 96.56 14 ILE B CA 1
ATOM 1021 C C . ILE B 1 14 ? 14.633 4.598 -2.531 1 96.56 14 ILE B C 1
ATOM 1023 O O . ILE B 1 14 ? 14.859 3.625 -1.808 1 96.56 14 ILE B O 1
ATOM 1027 N N . LYS B 1 15 ? 14.312 4.438 -3.77 1 97.31 15 LYS B N 1
ATOM 1028 C CA . LYS B 1 15 ? 14.086 3.127 -4.375 1 97.31 15 LYS B CA 1
ATOM 1029 C C . LYS B 1 15 ? 15.305 2.229 -4.207 1 97.31 15 LYS B C 1
ATOM 1031 O O . LYS B 1 15 ? 15.18 1.063 -3.822 1 97.31 15 LYS B O 1
ATOM 1036 N N . PRO B 1 16 ? 16.562 2.736 -4.465 1 98.19 16 PRO B N 1
ATOM 1037 C CA . PRO B 1 16 ? 17.719 1.863 -4.285 1 98.19 16 PRO B CA 1
ATOM 1038 C C . PRO B 1 16 ? 17.844 1.319 -2.863 1 98.19 16 PRO B C 1
ATOM 1040 O O . PRO B 1 16 ? 18.266 0.176 -2.67 1 98.19 16 PRO B O 1
ATOM 1043 N N . LEU B 1 17 ? 17.5 2.123 -1.93 1 98 17 LEU B N 1
ATOM 1044 C CA . LEU B 1 17 ? 17.516 1.708 -0.532 1 98 17 LEU B CA 1
ATOM 1045 C C . LEU B 1 17 ? 16.516 0.584 -0.288 1 98 17 LEU B C 1
ATOM 1047 O O . LEU B 1 17 ? 16.828 -0.406 0.374 1 98 17 LEU B O 1
ATOM 1051 N N . VAL B 1 18 ? 15.281 0.718 -0.805 1 98.25 18 VAL B N 1
ATOM 1052 C CA . VAL B 1 18 ? 14.219 -0.269 -0.632 1 98.25 18 VAL B CA 1
ATOM 1053 C C . VAL B 1 18 ? 14.625 -1.584 -1.293 1 98.25 18 VAL B C 1
ATOM 1055 O O . VAL B 1 18 ? 14.516 -2.652 -0.684 1 98.25 18 VAL B O 1
ATOM 1058 N N . GLU B 1 19 ? 15.203 -1.467 -2.498 1 98.31 19 GLU B N 1
ATOM 1059 C CA . GLU B 1 19 ? 15.656 -2.639 -3.242 1 98.31 19 GLU B CA 1
ATOM 1060 C C . GLU B 1 19 ? 16.719 -3.406 -2.463 1 98.31 19 GLU B C 1
ATOM 1062 O O . GLU B 1 19 ? 16.641 -4.633 -2.338 1 98.31 19 GLU B O 1
ATOM 1067 N N . ARG B 1 20 ? 17.641 -2.664 -2.01 1 98.56 20 ARG B N 1
ATOM 1068 C CA . ARG B 1 20 ? 18.75 -3.266 -1.274 1 98.56 20 ARG B CA 1
ATOM 1069 C C . ARG B 1 20 ? 18.25 -4.008 -0.041 1 98.56 20 ARG B C 1
ATOM 1071 O O . ARG B 1 20 ? 18.641 -5.156 0.197 1 98.56 20 ARG B O 1
ATOM 1078 N N . ILE B 1 21 ? 17.406 -3.412 0.739 1 98.56 21 ILE B N 1
ATOM 1079 C CA . ILE B 1 21 ? 16.922 -3.998 1.985 1 98.56 21 ILE B CA 1
ATOM 1080 C C . ILE B 1 21 ? 16.078 -5.227 1.682 1 98.56 21 ILE B C 1
ATOM 1082 O O . ILE B 1 21 ? 16.219 -6.27 2.324 1 98.56 21 ILE B O 1
ATOM 1086 N N . VAL B 1 22 ? 15.133 -5.172 0.703 1 98.12 22 VAL B N 1
ATOM 1087 C CA . VAL B 1 22 ? 14.242 -6.277 0.36 1 98.12 22 VAL B CA 1
ATOM 1088 C C . VAL B 1 22 ? 15.062 -7.473 -0.115 1 98.12 22 VAL B C 1
ATOM 1090 O O . VAL B 1 22 ? 14.852 -8.602 0.341 1 98.12 22 VAL B O 1
ATOM 1093 N N . GLN B 1 23 ? 16.062 -7.195 -0.96 1 98.12 23 GLN B N 1
ATOM 1094 C CA . GLN B 1 23 ? 16.891 -8.266 -1.522 1 98.12 23 GLN B CA 1
ATOM 1095 C C . GLN B 1 23 ? 17.797 -8.867 -0.464 1 98.12 23 GLN B C 1
ATOM 1097 O O . GLN B 1 23 ? 18.125 -10.055 -0.514 1 98.12 23 GLN B O 1
ATOM 1102 N N . LYS B 1 24 ? 18.219 -8.047 0.448 1 98.31 24 LYS B N 1
ATOM 1103 C CA . LYS B 1 24 ? 19.047 -8.539 1.551 1 98.31 24 LYS B CA 1
ATOM 1104 C C . LYS B 1 24 ? 18.234 -9.414 2.496 1 98.31 24 LYS B C 1
ATOM 1106 O O . LYS B 1 24 ? 18.688 -10.477 2.914 1 98.31 24 LYS B O 1
ATOM 1111 N N . GLU B 1 25 ? 16.984 -8.961 2.879 1 97.38 25 GLU B N 1
ATOM 1112 C CA . GLU B 1 25 ? 16.203 -9.609 3.938 1 97.38 25 GLU B CA 1
ATOM 1113 C C . GLU B 1 25 ? 15.453 -10.828 3.406 1 97.38 25 GLU B C 1
ATOM 1115 O O . GLU B 1 25 ? 15.203 -11.781 4.148 1 97.38 25 GLU B O 1
ATOM 1120 N N . ILE B 1 26 ? 15.055 -10.805 2.125 1 96.5 26 ILE B N 1
ATOM 1121 C CA . ILE B 1 26 ? 14.328 -11.93 1.547 1 96.5 26 ILE B CA 1
ATOM 1122 C C . ILE B 1 26 ? 15.289 -12.789 0.715 1 96.5 26 ILE B C 1
ATOM 1124 O O . ILE B 1 26 ? 15.5 -12.516 -0.468 1 96.5 26 ILE B O 1
ATOM 1128 N N . ALA B 1 27 ? 15.734 -13.797 1.336 1 95.56 27 ALA B N 1
ATOM 1129 C CA . ALA B 1 27 ? 16.703 -14.68 0.684 1 95.56 27 ALA B CA 1
ATOM 1130 C C . ALA B 1 27 ? 16.094 -15.352 -0.545 1 95.56 27 ALA B C 1
ATOM 1132 O O . ALA B 1 27 ? 14.898 -15.68 -0.552 1 95.56 27 ALA B O 1
ATOM 1133 N N . PRO B 1 28 ? 16.875 -15.602 -1.592 1 95.12 28 PRO B N 1
ATOM 1134 C CA . PRO B 1 28 ? 16.375 -16.234 -2.816 1 95.12 28 PRO B CA 1
ATOM 1135 C C . PRO B 1 28 ? 15.719 -17.578 -2.555 1 95.12 28 PRO B C 1
ATOM 1137 O O . PRO B 1 28 ? 14.82 -17.984 -3.301 1 95.12 28 PRO B O 1
ATOM 1140 N N . ASP B 1 29 ? 16.141 -18.234 -1.506 1 94.94 29 ASP B N 1
ATOM 1141 C CA . ASP B 1 29 ? 15.602 -19.562 -1.239 1 94.94 29 ASP B CA 1
AT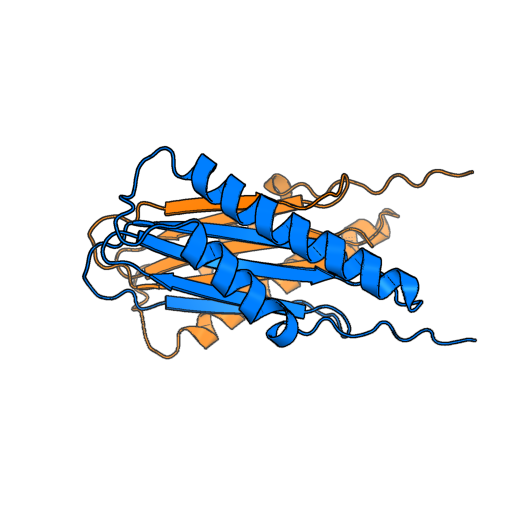OM 1142 C C . ASP B 1 29 ? 14.531 -19.516 -0.147 1 94.94 29 ASP B C 1
ATOM 1144 O O . ASP B 1 29 ? 14.102 -20.562 0.355 1 94.94 29 ASP B O 1
ATOM 1148 N N . TYR B 1 30 ? 14.07 -18.312 0.202 1 94.12 30 TYR B N 1
ATOM 1149 C CA . TYR B 1 30 ? 13.023 -18.188 1.204 1 94.12 30 TYR B CA 1
ATOM 1150 C C . TYR B 1 30 ? 11.734 -18.844 0.727 1 94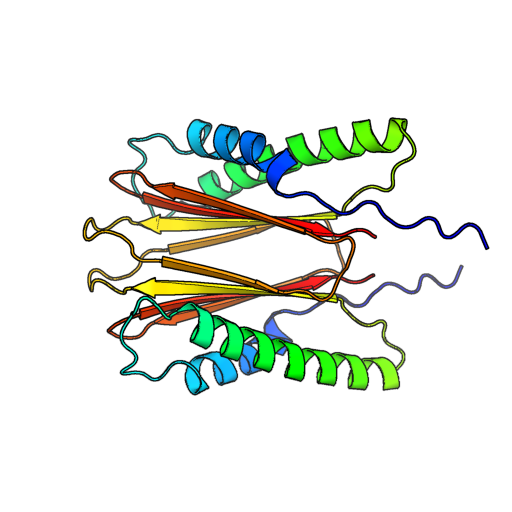.12 30 TYR B C 1
ATOM 1152 O O . TYR B 1 30 ? 11.258 -18.562 -0.376 1 94.12 30 TYR B O 1
ATOM 1160 N N . LEU B 1 31 ? 11.172 -19.75 1.65 1 90 31 LEU B N 1
ATOM 1161 C CA . LEU B 1 31 ? 9.906 -20.406 1.359 1 90 31 LEU B CA 1
ATOM 1162 C C . LEU B 1 31 ? 8.766 -19.766 2.148 1 90 31 LEU B C 1
ATOM 1164 O O . LEU B 1 31 ? 8.898 -19.516 3.348 1 90 31 LEU B O 1
ATOM 1168 N N . TRP B 1 32 ? 7.727 -19.516 1.363 1 86.5 32 TRP B N 1
ATOM 1169 C CA . TRP B 1 32 ? 6.551 -18.953 2.01 1 86.5 32 TRP B CA 1
ATOM 1170 C C . TRP B 1 32 ? 6.121 -19.797 3.203 1 86.5 32 TRP B C 1
ATOM 1172 O O . TRP B 1 32 ? 6.055 -21.031 3.109 1 86.5 32 TRP B O 1
ATOM 1182 N N . ASN B 1 33 ? 6.012 -19.219 4.227 1 84.5 33 ASN B N 1
ATOM 1183 C CA . ASN B 1 33 ? 5.492 -19.906 5.402 1 84.5 33 ASN B CA 1
ATOM 1184 C C . ASN B 1 33 ? 4.586 -19 6.23 1 84.5 33 ASN B C 1
ATOM 1186 O O . ASN B 1 33 ? 4.445 -17.812 5.934 1 84.5 33 ASN B O 1
ATOM 1190 N N . ALA B 1 34 ? 3.918 -19.609 7.188 1 72.94 34 ALA B N 1
ATOM 1191 C CA . ALA B 1 34 ? 2.918 -18.906 7.984 1 72.94 34 ALA B CA 1
ATOM 1192 C C . ALA B 1 34 ? 3.559 -17.781 8.805 1 72.94 34 ALA B C 1
ATOM 1194 O O . ALA B 1 34 ? 2.867 -16.875 9.273 1 72.94 34 ALA B O 1
ATOM 1195 N N . LYS B 1 35 ? 4.875 -17.859 8.977 1 75.19 35 LYS B N 1
ATOM 1196 C CA . LYS B 1 35 ? 5.555 -16.859 9.781 1 75.19 35 LYS B CA 1
ATOM 1197 C C . LYS B 1 35 ? 6.047 -15.703 8.914 1 75.19 35 LYS B C 1
ATOM 1199 O O . LYS B 1 35 ? 7.113 -15.133 9.172 1 75.19 35 LYS B O 1
ATOM 1204 N N . SER B 1 36 ? 5.355 -15.32 7.867 1 86.75 36 SER B N 1
ATOM 1205 C CA . SER B 1 36 ? 5.719 -14.266 6.926 1 86.75 36 SER B CA 1
ATOM 1206 C C . SER B 1 36 ? 5.68 -12.898 7.594 1 86.75 36 SER B C 1
ATOM 1208 O O . SER B 1 36 ? 6.391 -11.977 7.18 1 86.75 36 SER B O 1
ATOM 1210 N N . SER B 1 37 ? 5.102 -12.906 8.703 1 89.25 37 SER B N 1
ATOM 1211 C CA . SER B 1 37 ? 4.949 -11.641 9.406 1 89.25 37 SER B CA 1
ATOM 1212 C C . SER B 1 37 ? 6.281 -11.164 9.977 1 89.25 37 SER B C 1
ATOM 1214 O O . SER B 1 37 ? 6.566 -9.969 9.977 1 89.25 37 SER B O 1
ATOM 1216 N N . ASP B 1 38 ? 7.125 -12.062 10.445 1 92 38 ASP B N 1
ATOM 1217 C CA . ASP B 1 38 ? 8.43 -11.688 10.977 1 92 38 ASP B CA 1
ATOM 1218 C C . ASP B 1 38 ? 9.305 -11.062 9.891 1 92 38 ASP B C 1
ATOM 1220 O O . ASP B 1 38 ? 9.93 -10.023 10.117 1 92 38 ASP B O 1
ATOM 1224 N N . LEU B 1 39 ? 9.32 -11.75 8.82 1 94.75 39 LEU B N 1
ATOM 1225 C CA . LEU B 1 39 ? 10.109 -11.258 7.695 1 94.75 39 LEU B CA 1
ATOM 1226 C C . LEU B 1 39 ? 9.609 -9.891 7.234 1 94.75 39 LEU B C 1
ATOM 1228 O O . LEU B 1 39 ? 10.406 -8.992 6.961 1 94.75 39 LEU B O 1
ATOM 1232 N N . GLN B 1 40 ? 8.305 -9.727 7.121 1 95.19 40 GLN B N 1
ATOM 1233 C CA . GLN B 1 40 ? 7.734 -8.438 6.766 1 95.19 40 GLN B CA 1
ATOM 1234 C C . GLN B 1 40 ? 8.172 -7.352 7.75 1 95.19 40 GLN B C 1
ATOM 1236 O O . GLN B 1 40 ? 8.531 -6.246 7.344 1 95.19 40 GLN B O 1
ATOM 1241 N N . SER B 1 41 ? 8.156 -7.73 9.047 1 94.5 41 SER B N 1
ATOM 1242 C CA . SER B 1 41 ? 8.547 -6.785 10.086 1 94.5 41 SER B CA 1
ATOM 1243 C C . SER B 1 41 ? 10.008 -6.367 9.93 1 94.5 41 SER B C 1
ATOM 1245 O O . SER B 1 41 ? 10.336 -5.184 10.062 1 94.5 41 SER B O 1
ATOM 1247 N N . VAL B 1 42 ? 10.836 -7.289 9.664 1 95.69 42 VAL B N 1
ATOM 1248 C CA . VAL B 1 42 ? 12.258 -7.008 9.5 1 95.69 42 VAL B CA 1
ATOM 1249 C C . VAL B 1 42 ? 12.469 -6.074 8.312 1 95.69 42 VAL B C 1
ATOM 1251 O O . VAL B 1 42 ? 13.211 -5.094 8.406 1 95.69 42 VAL B O 1
ATOM 1254 N N . VAL B 1 43 ? 11.773 -6.328 7.215 1 97.06 43 VAL B N 1
ATOM 1255 C CA . VAL B 1 43 ? 11.875 -5.504 6.016 1 97.06 43 VAL B CA 1
ATOM 1256 C C . VAL B 1 43 ? 11.406 -4.086 6.32 1 97.06 43 VAL B C 1
ATOM 1258 O O . VAL B 1 43 ? 12.117 -3.115 6.043 1 97.06 43 VAL B O 1
ATOM 1261 N N . ILE B 1 44 ? 10.297 -3.982 6.949 1 97 44 ILE B N 1
ATOM 1262 C CA . ILE B 1 44 ? 9.68 -2.689 7.234 1 97 44 ILE B CA 1
ATOM 1263 C C . ILE B 1 44 ? 10.555 -1.908 8.211 1 97 44 ILE B C 1
ATOM 1265 O O . ILE B 1 44 ? 10.844 -0.729 7.992 1 97 44 ILE B O 1
ATOM 1269 N N . GLU B 1 45 ? 11.016 -2.531 9.266 1 96.31 45 GLU B N 1
ATOM 1270 C CA . GLU B 1 45 ? 11.828 -1.881 10.297 1 96.31 45 GLU B CA 1
ATOM 1271 C C . GLU B 1 45 ? 13.133 -1.345 9.711 1 96.31 45 GLU B C 1
ATOM 1273 O O . GLU B 1 45 ? 13.539 -0.22 10.016 1 96.31 45 GLU B O 1
ATOM 1278 N N . ASN B 1 46 ? 13.789 -2.096 8.922 1 97.88 46 ASN B N 1
ATOM 1279 C CA . ASN B 1 46 ? 15.047 -1.668 8.32 1 97.88 46 ASN B CA 1
ATOM 1280 C C . ASN B 1 46 ? 14.844 -0.509 7.352 1 97.88 46 ASN B C 1
ATOM 1282 O O . ASN B 1 46 ? 15.672 0.399 7.277 1 97.88 46 ASN B O 1
ATOM 1286 N N . ILE B 1 47 ? 13.734 -0.533 6.586 1 97.56 47 ILE B N 1
ATOM 1287 C CA . ILE B 1 47 ? 13.438 0.571 5.68 1 97.56 47 ILE B CA 1
ATOM 1288 C C . ILE B 1 47 ? 13.141 1.834 6.484 1 97.56 47 ILE B C 1
ATOM 1290 O O . ILE B 1 47 ? 13.68 2.904 6.195 1 97.56 47 ILE B O 1
ATOM 1294 N N . LEU B 1 48 ? 12.352 1.69 7.531 1 95.94 48 LEU B N 1
ATOM 1295 C CA . LEU B 1 48 ? 12 2.834 8.367 1 95.94 48 LEU B CA 1
ATOM 1296 C C . LEU B 1 48 ? 13.242 3.422 9.031 1 95.94 48 LEU B C 1
ATOM 1298 O O . LEU B 1 48 ? 13.367 4.645 9.148 1 95.94 48 LEU B O 1
ATOM 1302 N N . LYS B 1 49 ? 14.141 2.543 9.484 1 96.88 49 LYS B N 1
ATOM 1303 C CA . LYS B 1 49 ? 15.391 2.986 10.102 1 96.88 49 LYS B CA 1
ATOM 1304 C C . LYS B 1 49 ? 16.203 3.846 9.141 1 96.88 49 LYS B C 1
ATOM 1306 O O . LYS B 1 49 ? 16.672 4.922 9.516 1 96.88 49 LYS B O 1
ATOM 1311 N N . GLU B 1 50 ? 16.375 3.377 7.949 1 97.19 50 GLU B N 1
ATOM 1312 C CA . GLU B 1 50 ? 17.141 4.117 6.953 1 97.19 50 GLU B CA 1
ATOM 1313 C C . GLU B 1 50 ? 16.453 5.434 6.598 1 97.19 50 GLU B C 1
ATOM 1315 O O . GLU B 1 50 ? 17.109 6.457 6.414 1 97.19 50 GLU B O 1
ATOM 1320 N N . LEU B 1 51 ? 15.141 5.422 6.496 1 95.62 51 LEU B N 1
ATOM 1321 C CA . LEU B 1 51 ? 14.391 6.629 6.152 1 95.62 51 LEU B CA 1
ATOM 1322 C C . LEU B 1 51 ? 14.445 7.645 7.289 1 95.62 51 LEU B C 1
ATOM 1324 O O . LEU B 1 51 ? 14.492 8.852 7.047 1 95.62 51 LEU B O 1
ATOM 1328 N N . ALA B 1 52 ? 14.414 7.168 8.516 1 94.5 52 ALA B N 1
ATOM 1329 C CA . ALA B 1 52 ? 14.594 8.047 9.664 1 94.5 52 ALA B CA 1
ATOM 1330 C C . ALA B 1 52 ? 15.945 8.758 9.609 1 94.5 52 ALA B C 1
ATOM 1332 O O . ALA B 1 52 ? 16.047 9.953 9.906 1 94.5 52 ALA B O 1
ATOM 1333 N N . ALA B 1 53 ? 16.984 7.988 9.258 1 96.12 53 ALA B N 1
ATOM 1334 C CA . ALA B 1 53 ? 18.312 8.57 9.094 1 96.12 53 ALA B CA 1
ATOM 1335 C C . ALA B 1 5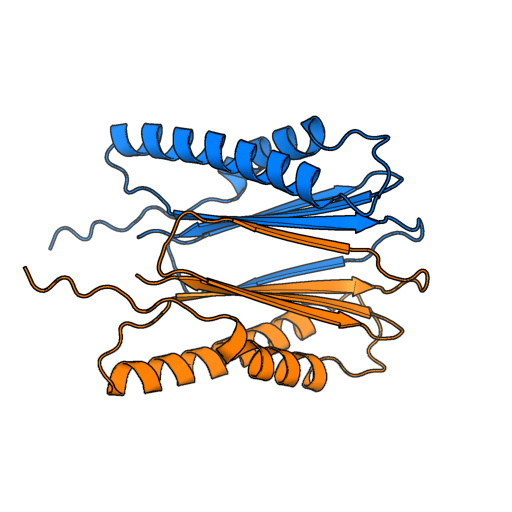3 ? 18.312 9.641 8.008 1 96.12 53 ALA B C 1
ATOM 1337 O O . ALA B 1 53 ? 18.953 10.688 8.156 1 96.12 53 ALA B O 1
ATOM 1338 N N . GLU B 1 54 ? 17.578 9.383 6.941 1 93.44 54 GLU B N 1
ATOM 1339 C CA . GLU B 1 54 ? 17.453 10.367 5.875 1 93.44 54 GLU B CA 1
ATOM 1340 C C . GLU B 1 54 ? 16.766 11.641 6.371 1 93.44 54 GLU B C 1
ATOM 1342 O O . GLU B 1 54 ? 17.156 12.75 6.008 1 93.44 54 GLU B O 1
ATOM 1347 N N . ASN B 1 55 ? 15.711 11.492 7.141 1 93.69 55 ASN B N 1
ATOM 1348 C CA . ASN B 1 55 ? 15.039 12.633 7.754 1 93.69 55 ASN B CA 1
ATOM 1349 C C . ASN B 1 55 ? 15.984 13.453 8.617 1 93.69 55 ASN B C 1
ATOM 1351 O O . ASN B 1 55 ? 15.953 14.688 8.586 1 93.69 55 ASN B O 1
ATOM 1355 N N . GLU B 1 56 ? 16.75 12.766 9.43 1 94.88 56 GLU B N 1
ATOM 1356 C CA . GLU B 1 56 ? 17.703 13.438 10.305 1 94.88 56 GLU B CA 1
ATOM 1357 C C . GLU B 1 56 ? 18.703 14.258 9.5 1 94.88 56 GLU B C 1
ATOM 1359 O O . GLU B 1 56 ? 19 15.406 9.844 1 94.88 56 GLU B O 1
ATOM 1364 N N . ASN B 1 57 ? 19.188 13.648 8.461 1 94.38 57 ASN B N 1
ATOM 1365 C CA . ASN B 1 57 ? 20.109 14.352 7.578 1 94.38 57 ASN B CA 1
ATOM 1366 C C . ASN B 1 57 ? 19.469 15.562 6.922 1 94.38 57 ASN B C 1
ATOM 1368 O O . ASN B 1 57 ? 20.062 16.641 6.859 1 94.38 57 ASN B O 1
ATOM 1372 N N . ALA B 1 58 ? 18.234 15.375 6.457 1 90.81 58 ALA B N 1
ATOM 1373 C CA . ALA B 1 58 ? 17.5 16.469 5.828 1 90.81 58 ALA B CA 1
ATOM 1374 C C . ALA B 1 58 ? 17.219 17.594 6.82 1 90.81 58 ALA B C 1
ATOM 1376 O O . ALA B 1 58 ? 17.266 18.766 6.457 1 90.81 58 ALA B O 1
ATOM 1377 N N . ALA B 1 59 ? 16.875 17.25 8.031 1 89.62 59 ALA B N 1
ATOM 1378 C CA . ALA B 1 59 ? 16.625 18.234 9.078 1 89.62 59 ALA B CA 1
ATOM 1379 C C . ALA B 1 59 ? 17.828 19.141 9.305 1 89.62 59 ALA B C 1
ATOM 1381 O O . ALA B 1 59 ? 17.688 20.344 9.547 1 89.62 59 ALA B O 1
ATOM 1382 N N . ARG B 1 60 ? 19.016 18.609 9.25 1 93.31 60 ARG B N 1
ATOM 1383 C CA . ARG B 1 60 ? 20.266 19.359 9.414 1 93.31 60 ARG B CA 1
ATOM 1384 C C . ARG B 1 60 ? 20.406 20.438 8.344 1 93.31 60 ARG B C 1
ATOM 1386 O O . ARG B 1 60 ? 21.062 21.453 8.562 1 93.31 60 ARG B O 1
ATOM 1393 N N . GLU B 1 61 ? 19.781 20.203 7.246 1 91.75 61 GLU B N 1
ATOM 1394 C CA . GLU B 1 61 ? 19.797 21.141 6.129 1 91.75 61 GLU B CA 1
ATOM 1395 C C . GLU B 1 61 ? 18.562 22.047 6.148 1 91.75 61 GLU B C 1
ATOM 1397 O O . GLU B 1 61 ? 18.297 22.766 5.176 1 91.75 61 GLU B O 1
ATOM 1402 N N . GLY B 1 62 ? 17.719 22 7.133 1 89.81 62 GLY B N 1
ATOM 1403 C CA . GLY B 1 62 ? 16.562 22.859 7.32 1 89.81 62 GLY B CA 1
ATOM 1404 C C . GLY B 1 62 ? 15.328 22.375 6.582 1 89.81 62 GLY B C 1
ATOM 1405 O O . GLY B 1 62 ? 14.383 23.141 6.379 1 89.81 62 GLY B O 1
ATOM 1406 N N . LYS B 1 63 ? 15.352 21.234 6.156 1 89.38 63 LYS B N 1
ATOM 1407 C CA . LYS B 1 63 ? 14.203 20.703 5.426 1 89.38 63 LYS B CA 1
ATOM 1408 C C . LYS B 1 63 ? 13.164 20.125 6.379 1 89.38 63 LYS B C 1
ATOM 1410 O O . LYS B 1 63 ? 13.516 19.578 7.43 1 89.38 63 LYS B O 1
ATOM 1415 N N . ARG B 1 64 ? 12 20.219 6.039 1 91 64 ARG B N 1
ATOM 1416 C CA . ARG B 1 64 ? 10.93 19.609 6.824 1 91 64 ARG B CA 1
ATOM 1417 C C . ARG B 1 64 ? 10.953 18.094 6.699 1 91 64 ARG B C 1
ATOM 1419 O O . ARG B 1 64 ? 11.156 17.547 5.605 1 91 64 ARG B O 1
ATOM 1426 N N . PRO B 1 65 ? 10.805 17.328 7.742 1 90.38 65 PRO B N 1
ATOM 1427 C CA . PRO B 1 65 ? 10.773 15.867 7.68 1 90.38 65 PRO B CA 1
ATOM 1428 C C . PRO B 1 65 ? 9.508 15.328 7.02 1 90.38 65 PRO B C 1
ATOM 1430 O O . PRO B 1 65 ? 8.484 16.016 6.977 1 90.38 65 PRO B O 1
ATOM 1433 N N . PHE B 1 66 ? 9.656 14.172 6.48 1 91.62 66 PHE B N 1
ATOM 1434 C CA . PHE B 1 66 ? 8.5 13.406 6.027 1 91.62 66 PHE B CA 1
ATOM 1435 C C . PHE B 1 66 ? 8.062 12.406 7.086 1 91.62 66 PHE B C 1
ATOM 1437 O O . PHE B 1 66 ? 8.891 11.859 7.816 1 91.62 66 PHE B O 1
ATOM 1444 N N . LYS B 1 67 ? 6.773 12.227 7.066 1 89.88 67 LYS B N 1
ATOM 1445 C CA . LYS B 1 67 ? 6.215 11.023 7.684 1 89.88 67 LYS B CA 1
ATOM 1446 C C . LYS B 1 67 ? 6.152 9.875 6.684 1 89.88 67 LYS B C 1
ATOM 1448 O O . LYS B 1 67 ? 5.789 10.07 5.523 1 89.88 67 LYS B O 1
ATOM 1453 N N . PHE B 1 68 ? 6.508 8.656 7.203 1 93.12 68 PHE B N 1
ATOM 1454 C CA . PHE B 1 68 ? 6.582 7.535 6.27 1 93.12 68 PHE B CA 1
ATOM 1455 C C . PHE B 1 68 ? 5.539 6.48 6.609 1 93.12 68 PHE B C 1
ATOM 1457 O O . PHE B 1 68 ? 5.301 6.184 7.781 1 93.12 68 PHE B O 1
ATOM 1464 N N . VAL B 1 69 ? 4.938 5.926 5.605 1 92.25 69 VAL B N 1
ATOM 1465 C CA . VAL B 1 69 ? 4.156 4.695 5.668 1 92.25 69 VAL B CA 1
ATOM 1466 C C . VAL B 1 69 ? 4.812 3.621 4.805 1 92.25 69 VAL B C 1
ATOM 1468 O O . VAL B 1 69 ? 5.145 3.867 3.643 1 92.25 69 VAL B O 1
ATOM 1471 N N . VAL B 1 70 ? 5.047 2.475 5.383 1 94.5 70 VAL B N 1
ATOM 1472 C CA . VAL B 1 70 ? 5.629 1.367 4.629 1 94.5 70 VAL B CA 1
ATOM 1473 C C . VAL B 1 70 ? 4.688 0.167 4.668 1 94.5 70 VAL B C 1
ATOM 1475 O O . VAL B 1 70 ? 4.277 -0.276 5.742 1 94.5 70 VAL B O 1
ATOM 1478 N N . LEU B 1 71 ? 4.258 -0.277 3.512 1 93.5 71 LEU B N 1
ATOM 1479 C CA . LEU B 1 71 ? 3.467 -1.491 3.342 1 93.5 71 LEU B CA 1
ATOM 1480 C C . LEU B 1 71 ? 4.297 -2.594 2.693 1 93.5 71 LEU B C 1
ATOM 1482 O O . LEU B 1 71 ? 4.953 -2.365 1.675 1 93.5 71 LEU B O 1
ATOM 1486 N N . CYS B 1 72 ? 4.344 -3.715 3.312 1 94.75 72 CYS B N 1
ATOM 1487 C CA . CYS B 1 72 ? 5 -4.887 2.744 1 94.75 72 CYS B CA 1
ATOM 1488 C C . CYS B 1 72 ? 4.012 -6.039 2.584 1 94.75 72 CYS B C 1
ATOM 1490 O O . CYS B 1 72 ? 3.42 -6.492 3.562 1 94.75 72 CYS B O 1
ATOM 1492 N N . GLU B 1 73 ? 3.816 -6.469 1.437 1 91.75 73 GLU B N 1
ATOM 1493 C CA . GLU B 1 73 ? 3.006 -7.641 1.118 1 91.75 73 GLU B CA 1
ATOM 1494 C C . GLU B 1 73 ? 3.875 -8.789 0.621 1 91.75 73 GLU B C 1
ATOM 1496 O O . GLU B 1 73 ? 4.707 -8.609 -0.27 1 91.75 73 GLU B O 1
ATOM 1501 N N . LEU B 1 74 ? 3.689 -9.875 1.188 1 92.5 74 LEU B N 1
ATOM 1502 C CA . LEU B 1 74 ? 4.336 -11.109 0.756 1 92.5 74 LEU B CA 1
ATOM 1503 C C . LEU B 1 74 ? 3.303 -12.117 0.258 1 92.5 74 LEU B C 1
ATOM 1505 O O . LEU B 1 74 ? 2.229 -12.258 0.847 1 92.5 74 LEU B O 1
ATOM 1509 N N . GLN B 1 75 ? 3.695 -12.789 -0.738 1 88.12 75 GLN B N 1
ATOM 1510 C CA . GLN B 1 75 ? 2.797 -13.781 -1.314 1 88.12 75 GLN B CA 1
ATOM 1511 C C . GLN B 1 75 ? 3.574 -14.984 -1.843 1 88.12 75 GLN B C 1
ATOM 1513 O O . GLN B 1 75 ? 4.668 -14.836 -2.391 1 88.12 75 GLN B O 1
ATOM 1518 N N . GLN B 1 76 ? 2.953 -16.094 -1.646 1 88.44 76 GLN B N 1
ATOM 1519 C CA . GLN B 1 76 ? 3.535 -17.281 -2.236 1 88.44 76 GLN B CA 1
ATOM 1520 C C . GLN B 1 76 ? 3.51 -17.219 -3.76 1 88.44 76 GLN B C 1
ATOM 1522 O O . GLN B 1 76 ? 2.51 -16.812 -4.352 1 88.44 76 GLN B O 1
ATOM 1527 N N . ASN B 1 77 ? 4.676 -17.469 -4.379 1 86.81 77 ASN B N 1
ATOM 1528 C CA . ASN B 1 77 ? 4.766 -17.578 -5.832 1 86.81 77 ASN B CA 1
ATOM 1529 C C . ASN B 1 77 ? 4.395 -18.984 -6.301 1 86.81 77 ASN B C 1
ATOM 1531 O O . ASN B 1 77 ? 5.109 -19.953 -6.016 1 86.81 77 ASN B O 1
ATOM 1535 N N . VAL B 1 78 ? 3.369 -19.109 -7.043 1 81.5 78 VAL B N 1
ATOM 1536 C CA . VAL B 1 78 ? 2.896 -20.422 -7.449 1 81.5 78 VAL B CA 1
ATOM 1537 C C . VAL B 1 78 ? 3.324 -20.703 -8.891 1 81.5 78 VAL B C 1
ATOM 1539 O O . VAL B 1 78 ? 2.947 -21.734 -9.469 1 81.5 78 VAL B O 1
ATOM 1542 N N . GLY B 1 79 ? 4.258 -20.062 -9.461 1 73.38 79 GLY B N 1
ATOM 1543 C CA . GLY B 1 79 ? 4.945 -20.422 -10.695 1 73.38 79 GLY B CA 1
ATOM 1544 C C . GLY B 1 79 ? 4.352 -19.75 -11.922 1 73.38 79 GLY B C 1
ATOM 1545 O O . GLY B 1 79 ? 4.938 -19.812 -13.008 1 73.38 79 GLY B O 1
ATOM 1546 N N . ALA B 1 80 ? 3.082 -19.5 -12.031 1 67 80 ALA B N 1
ATOM 1547 C CA . ALA B 1 80 ? 2.535 -19.062 -13.312 1 67 80 ALA B CA 1
ATOM 1548 C C . ALA B 1 80 ? 2.898 -17.609 -13.594 1 67 80 ALA B C 1
ATOM 1550 O O . ALA B 1 80 ? 2.5 -17.047 -14.617 1 67 80 ALA B O 1
ATOM 1551 N N . GLY B 1 81 ? 3.873 -17 -13.148 1 65 81 GLY B N 1
ATOM 1552 C CA . GLY B 1 81 ? 4.215 -15.594 -13.367 1 65 81 GLY B CA 1
ATOM 1553 C C . GLY B 1 81 ? 3.189 -14.633 -12.797 1 65 81 GLY B C 1
ATOM 1554 O O . GLY B 1 81 ? 1.995 -14.945 -12.766 1 65 81 GLY B O 1
ATOM 1555 N N . LEU B 1 82 ? 3.58 -13.781 -12.07 1 68.88 82 LEU B N 1
ATOM 1556 C CA . LEU B 1 82 ? 2.688 -12.852 -11.383 1 68.88 82 LEU B CA 1
ATOM 1557 C C . LEU B 1 82 ? 2.385 -11.641 -12.266 1 68.88 82 LEU B C 1
ATOM 1559 O O . LEU B 1 82 ? 3.281 -10.859 -12.578 1 68.88 82 LEU B O 1
ATOM 1563 N N . ALA B 1 83 ? 1.257 -11.711 -13.023 1 80.44 83 ALA B N 1
ATOM 1564 C CA . ALA B 1 83 ? 0.783 -10.477 -13.641 1 80.44 83 ALA B CA 1
ATOM 1565 C C . ALA B 1 83 ? 0.1 -9.57 -12.617 1 80.44 83 ALA B C 1
ATOM 1567 O O . ALA B 1 83 ? -0.849 -9.992 -11.945 1 80.44 83 ALA B O 1
ATOM 1568 N N . ASN B 1 84 ? 0.695 -8.43 -12.367 1 85.44 84 ASN B N 1
ATOM 1569 C CA . ASN B 1 84 ? 0.11 -7.523 -11.383 1 85.44 84 ASN B CA 1
ATOM 1570 C C . ASN B 1 84 ? 0.156 -6.074 -11.867 1 85.44 84 ASN B C 1
ATOM 1572 O O . ASN B 1 84 ? 0.955 -5.73 -12.742 1 85.44 84 ASN B O 1
ATOM 1576 N N . ALA B 1 85 ? -0.71 -5.371 -11.492 1 85.81 85 ALA B N 1
ATOM 1577 C CA . ALA B 1 85 ? -0.752 -3.916 -11.617 1 85.81 85 ALA B CA 1
ATOM 1578 C C . ALA B 1 85 ? -0.998 -3.25 -10.266 1 85.81 85 ALA B C 1
ATOM 1580 O O . ALA B 1 85 ? -1.632 -3.836 -9.391 1 85.81 85 ALA B O 1
ATOM 1581 N N . CYS B 1 86 ? -0.44 -2.023 -10.023 1 86.12 86 CYS B N 1
ATOM 1582 C CA . CYS B 1 86 ? -0.609 -1.256 -8.789 1 86.12 86 CYS B CA 1
ATOM 1583 C C . CYS B 1 86 ? -0.726 0.234 -9.094 1 86.12 86 CYS B C 1
ATOM 1585 O O . CYS B 1 86 ? -0.017 0.756 -9.953 1 86.12 86 CYS B O 1
ATOM 1587 N N . THR B 1 87 ? -1.567 0.832 -8.555 1 84.12 87 THR B N 1
ATOM 1588 C CA . THR B 1 87 ? -1.709 2.279 -8.664 1 84.12 87 THR B CA 1
ATOM 1589 C C . THR B 1 87 ? -2.082 2.893 -7.316 1 84.12 87 THR B C 1
ATOM 1591 O O . THR B 1 87 ? -2.691 2.23 -6.477 1 84.12 87 THR B O 1
ATOM 1594 N N . CYS B 1 88 ? -1.598 4.012 -7.051 1 82.81 88 CYS B N 1
ATOM 1595 C CA . CYS B 1 88 ? -1.841 4.766 -5.828 1 82.81 88 CYS B CA 1
ATOM 1596 C C . CYS B 1 88 ? -2.264 6.195 -6.141 1 82.81 88 CYS B C 1
ATOM 1598 O O . CYS B 1 88 ? -1.821 6.773 -7.133 1 82.81 88 CYS B O 1
ATOM 1600 N N . HIS B 1 89 ? -3.1 6.723 -5.316 1 82.25 89 HIS B N 1
ATOM 1601 C CA . HIS B 1 89 ? -3.52 8.102 -5.52 1 82.25 89 HIS B CA 1
ATOM 1602 C C . HIS B 1 89 ? -3.703 8.828 -4.188 1 82.25 89 HIS B C 1
ATOM 1604 O O . HIS B 1 89 ? -4.078 8.211 -3.189 1 82.25 89 HIS B O 1
ATOM 1610 N N . TRP B 1 90 ? -3.277 10.078 -4.102 1 77.5 90 TRP B N 1
ATOM 1611 C CA . TRP B 1 90 ? -3.52 11.062 -3.049 1 77.5 90 TRP B CA 1
ATOM 1612 C C . TRP B 1 90 ? -3.434 12.477 -3.602 1 77.5 90 TRP B C 1
ATOM 1614 O O . TRP B 1 90 ? -2.922 12.695 -4.703 1 77.5 90 TRP B O 1
ATOM 1624 N N . ASP B 1 91 ? -4.121 13.398 -3.045 1 70.88 91 ASP B N 1
ATOM 1625 C CA . ASP B 1 91 ? -4.195 14.758 -3.559 1 70.88 91 ASP B CA 1
ATOM 1626 C C . ASP B 1 91 ? -3.189 15.672 -2.855 1 70.88 91 ASP B C 1
ATOM 1628 O O . ASP B 1 91 ? -3.568 16.5 -2.029 1 70.88 91 ASP B O 1
ATOM 1632 N N . SER B 1 92 ? -1.857 15.391 -3.082 1 79.31 92 SER B N 1
ATOM 1633 C CA . SER B 1 92 ? -0.849 16.25 -2.473 1 79.31 92 SER B CA 1
ATOM 1634 C C . SER B 1 92 ? 0.291 16.547 -3.443 1 79.31 92 SER B C 1
ATOM 1636 O O . SER B 1 92 ? 0.705 15.664 -4.203 1 79.31 92 SER B O 1
ATOM 1638 N N . SER B 1 93 ? 0.768 17.781 -3.404 1 82.69 93 SER B N 1
ATOM 1639 C CA . SER B 1 93 ? 1.887 18.172 -4.254 1 82.69 93 SER B CA 1
ATOM 1640 C C . SER B 1 93 ? 3.223 17.812 -3.611 1 82.69 93 SER B C 1
ATOM 1642 O O . SER B 1 93 ? 4.258 17.812 -4.281 1 82.69 93 SER B O 1
ATOM 1644 N N . THR B 1 94 ? 3.258 17.516 -2.361 1 88.44 94 THR B N 1
ATOM 1645 C CA . THR B 1 94 ? 4.523 17.266 -1.682 1 88.44 94 THR B CA 1
ATOM 1646 C C . THR B 1 94 ? 4.676 15.797 -1.333 1 88.44 94 THR B C 1
ATOM 1648 O O . THR B 1 94 ? 5.785 15.32 -1.071 1 88.44 94 THR B O 1
ATOM 1651 N N . ASP B 1 95 ? 3.6 15.102 -1.293 1 90.69 95 ASP B N 1
ATOM 1652 C CA . ASP B 1 95 ? 3.654 13.68 -0.946 1 90.69 95 ASP B CA 1
ATOM 1653 C C . ASP B 1 95 ? 4.074 12.836 -2.148 1 90.69 95 ASP B C 1
ATOM 1655 O O . ASP B 1 95 ? 3.943 13.273 -3.295 1 90.69 95 ASP B O 1
ATOM 1659 N N . GLY B 1 96 ? 4.629 11.672 -1.903 1 92 96 GLY B N 1
ATOM 1660 C CA . GLY B 1 96 ? 5.051 10.758 -2.951 1 92 96 GLY B CA 1
ATOM 1661 C C . GLY B 1 96 ? 5.121 9.312 -2.49 1 92 96 GLY B C 1
ATOM 1662 O O . GLY B 1 96 ? 4.797 9.008 -1.34 1 92 96 GLY B O 1
ATOM 1663 N N . HIS B 1 97 ? 5.414 8.5 -3.492 1 92.56 97 HIS B N 1
ATOM 1664 C CA . HIS B 1 97 ? 5.504 7.086 -3.137 1 92.56 97 HIS B CA 1
ATOM 1665 C C . HIS B 1 97 ? 6.559 6.375 -3.971 1 92.56 97 HIS B C 1
ATOM 1667 O O . HIS B 1 97 ? 7.035 6.914 -4.973 1 92.56 97 HIS B O 1
ATOM 1673 N N . CYS B 1 98 ? 6.922 5.273 -3.465 1 94.75 98 CYS B N 1
ATOM 1674 C CA . CYS B 1 98 ? 7.785 4.305 -4.133 1 94.75 98 CYS B CA 1
ATOM 1675 C C . CYS B 1 98 ? 7.211 2.896 -4.027 1 94.75 98 CYS B C 1
ATOM 1677 O O . CYS B 1 98 ? 6.742 2.492 -2.961 1 94.75 98 CYS B O 1
ATOM 1679 N N . VAL B 1 99 ? 7.184 2.172 -5.164 1 92.56 99 VAL B N 1
ATOM 1680 C CA . VAL B 1 99 ? 6.758 0.776 -5.172 1 92.56 99 VAL B CA 1
ATOM 1681 C C . VAL B 1 99 ? 7.883 -0.105 -5.703 1 92.56 99 VAL B C 1
ATOM 1683 O O . VAL B 1 99 ? 8.484 0.203 -6.734 1 92.56 99 VAL B O 1
ATOM 1686 N N . PHE B 1 100 ? 8.227 -1.1 -4.969 1 95.75 100 PHE B N 1
ATOM 1687 C CA . PHE B 1 100 ? 9.227 -2.07 -5.398 1 95.75 100 PHE B CA 1
ATOM 1688 C C . PHE B 1 100 ? 8.672 -3.486 -5.344 1 95.75 100 PHE B C 1
ATOM 1690 O O . PHE B 1 100 ? 8.156 -3.916 -4.309 1 95.75 100 PHE B O 1
ATOM 1697 N N . LYS B 1 101 ? 8.727 -4.148 -6.465 1 93.12 101 LYS B N 1
ATOM 1698 C CA . LYS B 1 101 ? 8.32 -5.543 -6.594 1 93.12 101 LYS B CA 1
ATOM 1699 C C . LYS B 1 101 ? 9.531 -6.469 -6.68 1 93.12 101 LYS B C 1
ATOM 1701 O O . LYS B 1 101 ? 10.461 -6.207 -7.445 1 93.12 101 LYS B O 1
ATOM 1706 N N . TYR B 1 102 ? 9.492 -7.445 -5.859 1 94.69 102 TYR B N 1
ATOM 1707 C CA . TYR B 1 102 ? 10.555 -8.445 -5.809 1 94.69 102 TYR B CA 1
ATOM 1708 C C . TYR B 1 102 ? 9.977 -9.852 -5.906 1 94.69 102 TYR B C 1
ATOM 1710 O O . TYR B 1 102 ? 8.961 -10.164 -5.277 1 94.69 102 TYR B O 1
ATOM 1718 N N . GLU B 1 103 ? 10.594 -10.664 -6.742 1 92.44 103 GLU B N 1
ATOM 1719 C CA . GLU B 1 103 ? 10.102 -12.023 -6.918 1 92.44 103 GLU B CA 1
ATOM 1720 C C . GLU B 1 103 ? 11.242 -13.039 -6.883 1 92.44 103 GLU B C 1
ATOM 1722 O O . GLU B 1 103 ? 12.305 -12.805 -7.465 1 92.44 103 GLU B O 1
ATOM 1727 N N . THR B 1 104 ? 11.055 -14.062 -6.137 1 92.38 104 THR B N 1
ATOM 1728 C CA . THR B 1 104 ? 11.875 -15.266 -6.215 1 92.38 104 THR B CA 1
ATOM 1729 C C . THR B 1 104 ? 11.07 -16.438 -6.762 1 92.38 104 THR B C 1
ATOM 1731 O O . THR B 1 104 ? 9.898 -16.281 -7.117 1 92.38 104 THR B O 1
ATOM 1734 N N . GLU B 1 105 ? 11.703 -17.562 -6.859 1 90.31 105 GLU B N 1
ATOM 1735 C CA . GLU B 1 105 ? 10.977 -18.766 -7.289 1 90.31 105 GLU B CA 1
ATOM 1736 C C . GLU B 1 105 ? 9.852 -19.109 -6.316 1 90.31 105 GLU B C 1
ATOM 1738 O O . GLU B 1 105 ? 8.867 -19.734 -6.695 1 90.31 105 GLU B O 1
ATOM 1743 N N . HIS B 1 106 ? 9.906 -18.688 -5.129 1 90.56 106 HIS B N 1
ATOM 1744 C CA . HIS B 1 106 ? 9.047 -19.203 -4.074 1 90.56 106 HIS B CA 1
ATOM 1745 C C . HIS B 1 106 ? 8.094 -18.125 -3.566 1 90.56 106 HIS B C 1
ATOM 1747 O O . HIS B 1 106 ? 6.992 -18.422 -3.104 1 90.56 106 HIS B O 1
ATOM 1753 N N . VAL B 1 107 ? 8.547 -16.828 -3.654 1 91.5 107 VAL B N 1
ATOM 1754 C CA . VAL B 1 107 ? 7.723 -15.789 -3.043 1 91.5 107 VAL B CA 1
ATOM 1755 C C . VAL B 1 107 ? 7.711 -14.547 -3.934 1 91.5 107 VAL B C 1
ATOM 1757 O O . VAL B 1 107 ? 8.617 -14.352 -4.75 1 91.5 107 VAL B O 1
ATOM 1760 N N . GLN B 1 108 ? 6.594 -13.82 -3.775 1 90.88 108 GLN B N 1
ATOM 1761 C CA . GLN B 1 108 ? 6.492 -12.469 -4.312 1 90.88 108 GLN B CA 1
ATOM 1762 C C . GLN B 1 108 ? 6.355 -11.445 -3.191 1 90.88 108 GLN B C 1
ATOM 1764 O O . GLN B 1 108 ? 5.668 -11.688 -2.197 1 90.88 108 GLN B O 1
ATOM 1769 N N . ALA B 1 109 ? 7.07 -10.367 -3.352 1 92.94 109 ALA B N 1
ATOM 1770 C CA . ALA B 1 109 ? 6.98 -9.273 -2.393 1 92.94 109 ALA B CA 1
ATOM 1771 C C . ALA B 1 109 ? 6.652 -7.957 -3.092 1 92.94 109 ALA B C 1
ATOM 1773 O O . ALA B 1 109 ? 7.207 -7.652 -4.148 1 92.94 109 ALA B O 1
ATOM 1774 N N . LEU B 1 110 ? 5.742 -7.25 -2.59 1 93.5 110 LEU B N 1
ATOM 1775 C CA . LEU B 1 110 ? 5.438 -5.875 -2.979 1 93.5 110 LEU B CA 1
ATOM 1776 C C . LEU B 1 110 ? 5.625 -4.922 -1.802 1 93.5 110 LEU B C 1
ATOM 1778 O O . LEU B 1 110 ? 4.93 -5.035 -0.79 1 93.5 110 LEU B O 1
ATOM 1782 N N . VAL B 1 111 ? 6.547 -4.039 -1.918 1 96 111 VAL B N 1
ATOM 1783 C CA . VAL B 1 111 ? 6.801 -3.055 -0.871 1 96 111 VAL B CA 1
ATOM 1784 C C . VAL B 1 111 ? 6.473 -1.655 -1.386 1 96 111 VAL B C 1
ATOM 1786 O O . VAL B 1 111 ? 6.953 -1.25 -2.447 1 96 111 VAL B O 1
ATOM 1789 N N . THR B 1 112 ? 5.668 -0.942 -0.683 1 94.56 112 THR B N 1
ATOM 1790 C CA . THR B 1 112 ? 5.305 0.433 -1.008 1 94.56 112 THR B CA 1
ATOM 1791 C C . THR B 1 112 ? 5.684 1.377 0.129 1 94.56 112 THR B C 1
ATOM 1793 O O . THR B 1 112 ? 5.391 1.104 1.295 1 94.56 112 THR B O 1
ATOM 1796 N N . VAL B 1 113 ? 6.348 2.395 -0.195 1 95.5 113 VAL B N 1
ATOM 1797 C CA . VAL B 1 113 ? 6.699 3.445 0.755 1 95.5 113 VAL B CA 1
ATOM 1798 C C . VAL B 1 113 ? 5.996 4.742 0.373 1 95.5 113 VAL B C 1
ATOM 1800 O O . VAL B 1 113 ? 6.023 5.152 -0.79 1 95.5 113 VAL B O 1
ATOM 1803 N N . TYR B 1 114 ? 5.402 5.324 1.376 1 93.12 114 TYR B N 1
ATOM 1804 C CA . TYR B 1 114 ? 4.84 6.66 1.208 1 93.12 114 TYR B CA 1
ATOM 1805 C C . TYR B 1 114 ? 5.578 7.676 2.07 1 93.12 114 TYR B C 1
ATOM 1807 O O . TYR B 1 114 ? 5.875 7.41 3.236 1 93.12 114 TYR B O 1
ATOM 1815 N N . GLY B 1 115 ? 5.914 8.781 1.501 1 92.94 115 GLY B N 1
ATOM 1816 C CA . GLY B 1 115 ? 6.379 9.961 2.217 1 92.94 115 GLY B CA 1
ATOM 1817 C C . GLY B 1 115 ? 5.363 11.086 2.232 1 92.94 115 GLY B C 1
ATOM 1818 O O . GLY B 1 115 ? 4.98 11.602 1.179 1 92.94 115 GLY B O 1
ATOM 1819 N N . VAL B 1 116 ? 4.926 11.477 3.363 1 88.31 116 VAL B N 1
ATOM 1820 C CA . VAL B 1 116 ? 3.898 12.492 3.535 1 88.31 116 VAL B CA 1
ATOM 1821 C C . VAL B 1 116 ? 4.48 13.703 4.266 1 88.31 116 VAL B C 1
ATOM 1823 O O . VAL B 1 116 ? 5.117 13.555 5.312 1 88.31 116 VAL B O 1
ATOM 1826 N N . GLN B 1 117 ? 4.355 14.867 3.623 1 82.5 117 GLN B N 1
ATOM 1827 C CA . GLN B 1 117 ? 4.879 16.062 4.273 1 82.5 117 GLN B CA 1
ATOM 1828 C C . GLN B 1 117 ? 3.883 16.625 5.281 1 82.5 117 GLN B C 1
ATOM 1830 O O . GLN B 1 117 ? 2.691 16.734 4.988 1 82.5 117 GLN B O 1
ATOM 1835 N N . ASN B 1 118 ? 4.172 16.828 6.52 1 67.19 118 ASN B N 1
ATOM 1836 C CA . ASN B 1 118 ? 3.367 17.391 7.602 1 67.19 118 ASN B CA 1
ATOM 1837 C C . ASN B 1 118 ? 3.105 18.875 7.387 1 67.19 118 ASN B C 1
ATOM 1839 O O . ASN B 1 118 ? 3.975 19.594 6.902 1 67.19 118 ASN B O 1
#

Nearest PDB structures (foldseek):
  8glv-assembly1_AR  TM=7.952E-01  e=2.960E-10  Chlamydomonas reinhardtii
  8j07-assembly1_r7  TM=8.026E-01  e=7.869E-08  Homo sapiens
  8glv-assembly1_AS  TM=8.086E-01  e=1.812E-07  Chlamydomonas reinhardtii
  8bwy-assembly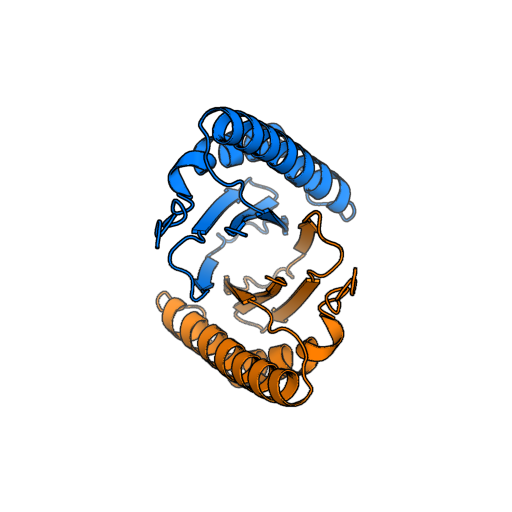1_N  TM=7.912E-01  e=1.947E-06  Chlamydomonas reinhardtii
  8bwy-assembly1_O  TM=6.792E-01  e=1.165E-06  Chlamydomonas reinhardtii

Organism: Emiliania huxleyi (strain CCMP1516) (NCBI:txid280463)

Secondary structure (DSSP, 8-state):
------PPP-HHHHHHHHHHHHHHHS-TTPPP-TTHHHHHHHHHHHHHHHHHHHHHHHHHTTPPPEEEEEEEEEEE--SS---EEEEEE---SS-EEEEEEEE-SSEEEEEEEEEEE-/------PPP-HHHHHHHHHHHHHHHS-TTPPP-TTHHHHHHHHHHHHHHHHHHHHHHHHHTTPPPEEEEEEEEEEE--SS---EEEEEE---SS-EEEEEEEE-SSEEEEEEEEEEE-